Protein AF-A0A1D7Y1W4-F1 (afdb_monomer)

Structure (mmCIF, N/CA/C/O backbone):
data_AF-A0A1D7Y1W4-F1
#
_entry.id   AF-A0A1D7Y1W4-F1
#
loop_
_atom_site.group_PDB
_atom_site.id
_atom_site.type_symbol
_atom_site.label_atom_id
_atom_site.label_alt_id
_atom_site.label_comp_id
_atom_site.label_asym_id
_atom_site.label_entity_id
_atom_site.label_seq_id
_atom_site.pdbx_PDB_ins_code
_atom_site.Cartn_x
_atom_site.Cartn_y
_atom_site.Cartn_z
_atom_site.occupancy
_atom_site.B_iso_or_equiv
_atom_site.auth_seq_id
_atom_site.auth_comp_id
_atom_site.auth_asym_id
_atom_site.auth_atom_id
_atom_site.pdbx_PDB_model_num
ATOM 1 N N . MET A 1 1 ? 5.132 -5.759 -27.439 1.00 68.56 1 MET A N 1
ATOM 2 C CA . MET A 1 1 ? 5.822 -6.824 -26.688 1.00 68.56 1 MET A CA 1
ATOM 3 C C . MET A 1 1 ? 4.893 -7.200 -25.548 1.00 68.56 1 MET A C 1
ATOM 5 O O . MET A 1 1 ? 4.261 -6.292 -25.026 1.00 68.56 1 MET A O 1
ATOM 9 N N . ASP A 1 2 ? 4.715 -8.487 -25.268 1.00 84.00 2 ASP A N 1
ATOM 10 C CA . ASP A 1 2 ? 3.753 -8.981 -24.271 1.00 84.00 2 ASP A CA 1
ATOM 11 C C . ASP A 1 2 ? 4.512 -9.278 -22.970 1.00 84.00 2 ASP A C 1
ATOM 13 O O . ASP A 1 2 ? 5.046 -10.371 -22.801 1.00 84.00 2 ASP A O 1
ATOM 17 N N . PHE A 1 3 ? 4.698 -8.238 -22.160 1.00 92.06 3 PHE A N 1
ATOM 18 C CA . PHE A 1 3 ? 5.273 -8.295 -20.814 1.00 92.06 3 PHE A CA 1
ATOM 19 C C . PHE A 1 3 ? 4.149 -8.024 -19.807 1.00 92.06 3 PHE A C 1
ATOM 21 O O . PHE A 1 3 ? 3.158 -7.379 -20.172 1.00 92.06 3 PHE A O 1
ATOM 28 N N . ASP A 1 4 ? 4.280 -8.514 -18.576 1.00 93.25 4 ASP A N 1
ATOM 29 C CA . ASP A 1 4 ? 3.220 -8.383 -17.571 1.00 93.25 4 ASP A CA 1
ATOM 30 C C . ASP A 1 4 ? 3.156 -6.983 -16.939 1.00 93.25 4 ASP A C 1
ATOM 32 O O . ASP A 1 4 ? 2.129 -6.638 -16.350 1.00 93.25 4 ASP A O 1
ATOM 36 N N . LYS A 1 5 ? 4.194 -6.160 -17.160 1.00 96.12 5 LYS A N 1
ATOM 37 C CA . LYS A 1 5 ? 4.338 -4.786 -16.673 1.00 96.12 5 LYS A CA 1
ATOM 38 C C . LYS A 1 5 ? 4.488 -4.688 -15.156 1.00 96.12 5 LYS A C 1
ATOM 40 O O . LYS A 1 5 ? 4.283 -3.602 -14.607 1.00 96.12 5 LYS A O 1
ATOM 45 N N . ASN A 1 6 ? 4.879 -5.772 -14.491 1.00 96.94 6 ASN A N 1
ATOM 46 C CA . ASN A 1 6 ? 5.230 -5.780 -13.077 1.00 96.94 6 ASN A CA 1
ATOM 47 C C . ASN A 1 6 ? 6.743 -5.621 -12.949 1.00 96.94 6 ASN A C 1
ATOM 49 O O . ASN A 1 6 ? 7.522 -6.550 -13.161 1.00 96.94 6 ASN A O 1
ATOM 53 N N . LEU A 1 7 ? 7.173 -4.409 -12.616 1.00 97.69 7 LEU A N 1
ATOM 54 C CA . LEU A 1 7 ? 8.589 -4.107 -12.513 1.00 97.69 7 LEU A CA 1
ATOM 55 C C . LEU A 1 7 ? 9.165 -4.641 -11.210 1.00 97.69 7 LEU A C 1
ATOM 57 O O . LEU A 1 7 ? 8.543 -4.562 -10.155 1.00 97.69 7 LEU A O 1
ATOM 61 N N . THR A 1 8 ? 10.408 -5.095 -11.285 1.00 96.88 8 THR A N 1
ATOM 62 C CA . THR A 1 8 ? 11.238 -5.412 -10.125 1.00 96.88 8 THR A CA 1
ATOM 63 C C . THR A 1 8 ? 12.412 -4.440 -10.051 1.00 96.88 8 THR A C 1
ATOM 65 O O . THR A 1 8 ? 12.951 -4.024 -11.080 1.00 96.88 8 THR A O 1
ATOM 68 N N . LEU A 1 9 ? 12.811 -4.064 -8.834 1.00 96.75 9 LEU A N 1
ATOM 69 C CA . LEU A 1 9 ? 13.939 -3.172 -8.572 1.00 96.75 9 LEU A CA 1
ATOM 70 C C . LEU A 1 9 ? 15.166 -3.971 -8.105 1.00 96.75 9 LEU A C 1
ATOM 72 O O . LEU A 1 9 ? 15.110 -4.655 -7.087 1.00 96.75 9 LEU A O 1
ATOM 76 N N . CYS A 1 10 ? 16.298 -3.832 -8.797 1.00 95.25 10 CYS A N 1
ATOM 77 C CA . CYS A 1 10 ? 17.612 -4.137 -8.233 1.00 95.25 10 CYS A CA 1
ATOM 78 C C . CYS A 1 10 ? 18.249 -2.865 -7.662 1.00 95.25 10 CYS A C 1
ATOM 80 O O . CYS A 1 10 ? 18.180 -1.791 -8.271 1.00 95.25 10 CYS A O 1
ATOM 82 N N . GLY A 1 11 ? 18.993 -3.035 -6.574 1.00 91.19 11 GLY A N 1
ATOM 83 C CA . GLY A 1 11 ? 19.775 -1.980 -5.942 1.00 91.19 11 GLY A CA 1
ATOM 84 C C . GLY A 1 11 ? 19.173 -1.509 -4.625 1.00 91.19 11 GLY A C 1
ATOM 85 O O . GLY A 1 11 ? 17.982 -1.638 -4.368 1.00 91.19 11 GLY A O 1
ATOM 86 N N . ASP A 1 12 ? 20.033 -0.962 -3.778 1.00 89.25 12 ASP A N 1
ATOM 87 C CA . ASP A 1 12 ? 19.693 -0.404 -2.476 1.00 89.25 12 ASP A CA 1
ATOM 88 C C . ASP A 1 12 ? 20.322 0.989 -2.301 1.00 89.25 12 ASP A C 1
ATOM 90 O O . ASP A 1 12 ? 20.956 1.537 -3.211 1.00 89.25 12 ASP A O 1
ATOM 94 N N . SER A 1 13 ? 20.180 1.561 -1.105 1.00 85.50 13 SER A N 1
ATOM 95 C CA . SER A 1 13 ? 20.753 2.863 -0.744 1.00 85.50 13 SER A CA 1
ATOM 96 C C . SER A 1 13 ? 22.287 2.937 -0.835 1.00 85.50 13 SER A C 1
ATOM 98 O O . SER A 1 13 ? 22.832 4.040 -0.859 1.00 85.50 13 SER A O 1
ATOM 100 N N . ASN A 1 14 ? 22.985 1.803 -0.926 1.00 89.06 14 ASN A N 1
ATOM 101 C CA . ASN A 1 14 ? 24.441 1.704 -1.046 1.00 89.06 14 ASN A CA 1
ATOM 102 C C . ASN A 1 14 ? 24.905 1.442 -2.486 1.00 89.06 14 ASN A C 1
ATOM 104 O O . ASN A 1 14 ? 26.071 1.686 -2.813 1.00 89.06 14 ASN A O 1
ATOM 108 N N . THR A 1 15 ? 24.026 0.940 -3.353 1.00 92.12 15 THR A N 1
ATOM 109 C CA . THR A 1 15 ? 24.354 0.722 -4.764 1.00 92.12 15 THR A CA 1
ATOM 110 C C . THR A 1 15 ? 24.459 2.040 -5.539 1.00 92.12 15 THR A C 1
ATOM 112 O O . THR A 1 15 ? 23.715 2.983 -5.271 1.00 92.12 15 THR A O 1
ATOM 115 N N . PRO A 1 16 ? 25.370 2.143 -6.527 1.00 94.69 16 PRO A N 1
ATOM 116 C CA . PRO A 1 16 ? 25.551 3.374 -7.300 1.00 94.69 16 PRO A CA 1
ATOM 117 C C . PRO A 1 16 ? 24.408 3.650 -8.286 1.00 94.69 16 PRO A C 1
ATOM 119 O O . PRO A 1 16 ? 24.240 4.788 -8.721 1.00 94.69 16 PRO A O 1
ATOM 122 N N . ASN A 1 17 ? 23.654 2.621 -8.672 1.00 96.25 17 ASN A N 1
ATOM 123 C CA . ASN A 1 17 ? 22.560 2.706 -9.632 1.00 96.25 17 ASN A CA 1
ATOM 124 C C . ASN A 1 17 ? 21.437 1.767 -9.207 1.00 96.25 17 ASN A C 1
ATOM 126 O O . ASN A 1 17 ? 21.702 0.707 -8.644 1.00 96.25 17 ASN A O 1
ATOM 130 N N . TYR A 1 18 ? 20.226 2.136 -9.590 1.00 97.62 18 TYR A N 1
ATOM 131 C CA . TYR A 1 18 ? 19.055 1.283 -9.549 1.00 97.62 18 TYR A CA 1
ATOM 132 C C . TYR A 1 18 ? 18.793 0.679 -10.925 1.00 97.62 18 TYR A C 1
ATOM 134 O O . TYR A 1 18 ? 19.158 1.255 -11.959 1.00 97.62 18 TYR A O 1
ATOM 142 N N . ILE A 1 19 ? 18.147 -0.483 -10.932 1.00 97.44 19 ILE A N 1
ATOM 143 C CA . ILE A 1 19 ? 17.681 -1.146 -12.146 1.00 97.44 19 ILE A CA 1
ATOM 144 C C . ILE A 1 19 ? 16.216 -1.506 -11.952 1.00 97.44 19 ILE A C 1
ATOM 146 O O . ILE A 1 19 ? 15.912 -2.353 -11.124 1.00 97.44 19 ILE A O 1
ATOM 150 N N . LEU A 1 20 ? 15.326 -0.902 -12.733 1.00 98.12 20 LEU A N 1
ATOM 151 C CA . LEU A 1 20 ? 13.957 -1.386 -12.884 1.00 98.12 20 LEU A CA 1
ATOM 152 C C . LEU A 1 20 ? 13.888 -2.302 -14.097 1.00 98.12 20 LEU A C 1
ATOM 154 O O . LEU A 1 20 ? 14.404 -1.952 -15.161 1.00 98.12 20 LEU A O 1
ATOM 158 N N . TYR A 1 21 ? 13.269 -3.464 -13.957 1.00 97.69 21 TYR A N 1
ATOM 159 C CA . TYR A 1 21 ? 13.180 -4.414 -15.055 1.00 97.69 21 TYR A CA 1
ATOM 160 C C . TYR A 1 21 ? 11.883 -5.211 -15.051 1.00 97.69 21 TYR A C 1
ATOM 162 O O . TYR A 1 21 ? 11.244 -5.366 -14.018 1.00 97.69 21 TYR A O 1
ATOM 170 N N . ASP A 1 22 ? 11.551 -5.716 -16.232 1.00 97.38 22 ASP A N 1
ATOM 171 C CA . ASP A 1 22 ? 10.472 -6.661 -16.499 1.00 97.38 22 ASP A CA 1
ATOM 172 C C . ASP A 1 22 ? 11.061 -7.815 -17.320 1.00 97.38 22 ASP A C 1
ATOM 174 O O . ASP A 1 22 ? 11.911 -7.598 -18.199 1.00 97.38 22 ASP A O 1
ATOM 178 N N . THR A 1 23 ? 10.645 -9.038 -17.029 1.00 95.69 23 THR A N 1
ATOM 179 C CA . THR A 1 23 ? 11.132 -10.266 -17.651 1.00 95.69 23 THR A CA 1
ATOM 180 C C . THR A 1 23 ? 9.970 -11.137 -18.086 1.00 95.69 23 THR A C 1
ATOM 182 O O . THR A 1 23 ? 8.913 -11.195 -17.469 1.00 95.69 23 THR A O 1
ATOM 185 N N . LYS A 1 24 ? 10.180 -11.882 -19.167 1.00 94.25 24 LYS A N 1
ATOM 186 C CA . LYS A 1 24 ? 9.250 -12.926 -19.596 1.00 94.25 24 LYS A CA 1
ATOM 187 C C . LYS A 1 24 ? 10.021 -14.154 -20.057 1.00 94.25 24 LYS A C 1
ATOM 189 O O . LYS A 1 24 ? 11.178 -14.050 -20.464 1.00 94.25 24 LYS A O 1
ATOM 194 N N . ASN A 1 25 ? 9.348 -15.303 -20.059 1.00 92.19 25 ASN A N 1
ATOM 195 C CA . ASN A 1 25 ? 9.991 -16.603 -20.267 1.00 92.19 25 ASN A CA 1
ATOM 196 C C . ASN A 1 25 ? 9.701 -17.274 -21.617 1.00 92.19 25 ASN A C 1
ATOM 198 O O . ASN A 1 25 ? 10.417 -18.208 -21.975 1.00 92.19 25 ASN A O 1
ATOM 202 N N . ASP A 1 26 ? 8.711 -16.806 -22.383 1.00 89.44 26 ASP A N 1
ATOM 203 C CA . ASP A 1 26 ? 8.380 -17.364 -23.702 1.00 89.44 26 ASP A CA 1
ATOM 204 C C . ASP A 1 26 ? 8.055 -16.267 -24.739 1.00 89.44 26 ASP A C 1
ATOM 206 O O . ASP A 1 26 ? 6.962 -15.695 -24.729 1.00 89.44 26 ASP A O 1
ATOM 210 N N . PRO A 1 27 ? 8.996 -15.941 -25.645 1.00 92.94 27 PRO A N 1
ATOM 211 C CA . PRO A 1 27 ? 10.427 -16.260 -25.557 1.00 92.94 27 PRO A CA 1
ATOM 212 C C . PRO A 1 27 ? 11.094 -15.547 -24.367 1.00 92.94 27 PRO A C 1
ATOM 214 O O . PRO A 1 27 ? 10.577 -14.546 -23.878 1.00 92.94 27 PRO A O 1
ATOM 217 N N . SER A 1 28 ? 12.255 -16.034 -23.925 1.00 96.56 28 SER A N 1
ATOM 218 C CA . SER A 1 28 ? 13.009 -15.435 -22.818 1.00 96.56 28 SER A CA 1
ATOM 219 C C . SER A 1 28 ? 13.562 -14.050 -23.178 1.00 96.56 28 SER A C 1
ATOM 221 O O . SER A 1 28 ? 14.470 -13.929 -24.009 1.00 96.56 28 SER A O 1
ATOM 223 N N . GLU A 1 29 ? 13.022 -12.999 -22.563 1.00 96.50 29 GLU A N 1
ATOM 224 C CA . GLU A 1 29 ? 13.347 -11.598 -22.856 1.00 96.50 29 GLU A CA 1
ATOM 225 C C . GLU A 1 29 ? 13.333 -10.738 -21.586 1.00 96.50 29 GLU A C 1
ATOM 227 O O . GLU A 1 29 ? 12.684 -11.087 -20.600 1.00 96.50 29 GLU A O 1
ATOM 232 N N . SER A 1 30 ? 14.003 -9.584 -21.632 1.00 96.81 30 SER A N 1
ATOM 233 C CA . SER A 1 30 ? 13.913 -8.567 -20.584 1.00 96.81 30 SER A CA 1
ATOM 234 C C . SER A 1 30 ? 13.835 -7.149 -21.142 1.00 96.81 30 SER A C 1
ATOM 236 O O . SER A 1 30 ? 14.402 -6.837 -22.196 1.00 96.81 30 SER A O 1
ATOM 238 N N . LEU A 1 31 ? 13.176 -6.279 -20.384 1.00 96.94 31 LEU A N 1
ATOM 239 C CA . LEU A 1 31 ? 13.237 -4.827 -20.496 1.00 96.94 31 LEU A CA 1
ATOM 240 C C . LEU A 1 31 ? 13.928 -4.303 -19.242 1.00 96.94 31 LEU A C 1
ATOM 242 O O . LEU A 1 31 ? 13.590 -4.705 -18.136 1.00 96.94 31 LEU A O 1
ATOM 246 N N . THR A 1 32 ? 14.922 -3.436 -19.391 1.00 97.50 32 THR A N 1
ATOM 247 C CA . THR A 1 32 ? 15.761 -3.005 -18.269 1.00 97.50 32 THR A CA 1
ATOM 248 C C . THR A 1 32 ? 16.039 -1.512 -18.360 1.00 97.50 32 THR A C 1
ATOM 250 O O . THR A 1 32 ? 16.621 -1.044 -19.338 1.00 97.50 32 THR A O 1
ATOM 253 N N . LEU A 1 33 ? 15.659 -0.769 -17.324 1.00 98.25 33 LEU A N 1
ATOM 254 C CA . LEU A 1 33 ? 15.938 0.648 -17.139 1.00 98.25 33 LEU A CA 1
ATOM 255 C C . LEU A 1 33 ? 16.916 0.830 -15.975 1.00 98.25 33 LEU A C 1
ATOM 257 O O . LEU A 1 33 ? 16.562 0.659 -14.813 1.00 98.25 33 LEU A O 1
ATOM 261 N N . LEU A 1 34 ? 18.149 1.210 -16.296 1.00 98.12 34 LEU A N 1
ATOM 262 C CA . LEU A 1 34 ? 19.165 1.597 -15.323 1.00 98.12 34 LEU A CA 1
ATOM 263 C C . LEU A 1 34 ? 19.149 3.114 -15.141 1.00 98.12 34 LEU A C 1
ATOM 265 O O . LEU A 1 34 ? 19.139 3.848 -16.132 1.00 98.12 34 LEU A O 1
ATOM 269 N N . PHE A 1 35 ? 19.211 3.578 -13.895 1.00 98.19 35 PHE A N 1
ATOM 270 C CA . PHE A 1 35 ? 19.304 4.997 -13.546 1.00 98.19 35 PHE A CA 1
ATOM 271 C C . PHE A 1 35 ? 20.146 5.204 -12.273 1.00 98.19 35 PHE A C 1
ATOM 273 O O . PHE A 1 35 ? 20.279 4.285 -11.463 1.00 98.19 35 PHE A O 1
ATOM 280 N N . PRO A 1 36 ? 20.774 6.379 -12.086 1.00 97.62 36 PRO A N 1
ATOM 281 C CA . PRO A 1 36 ? 21.720 6.586 -10.993 1.00 97.62 36 PRO A CA 1
ATOM 282 C C . PRO A 1 36 ? 21.016 6.681 -9.639 1.00 97.62 36 PRO A C 1
ATOM 284 O O . PRO A 1 36 ? 19.966 7.310 -9.529 1.00 97.62 36 PRO A O 1
ATOM 287 N N . ASN A 1 37 ? 21.643 6.154 -8.586 1.00 96.81 37 ASN A N 1
ATOM 288 C CA . ASN A 1 37 ? 21.209 6.402 -7.214 1.00 96.81 37 ASN A CA 1
ATOM 289 C C . ASN A 1 37 ? 21.659 7.811 -6.791 1.00 96.81 37 ASN A C 1
ATOM 291 O O . ASN A 1 37 ? 22.800 8.041 -6.387 1.00 96.81 37 ASN A O 1
ATOM 295 N N . ASN A 1 38 ? 20.772 8.785 -6.972 1.00 95.62 38 ASN A N 1
ATOM 296 C CA . ASN A 1 38 ? 20.989 10.188 -6.641 1.00 95.62 38 ASN A CA 1
ATOM 297 C C . ASN A 1 38 ? 19.727 10.787 -5.996 1.00 95.62 38 ASN A C 1
ATOM 299 O O . ASN A 1 38 ? 18.725 10.103 -5.818 1.00 95.62 38 ASN A O 1
ATOM 303 N N . THR A 1 39 ? 19.748 12.082 -5.675 1.00 95.19 39 THR A N 1
ATOM 304 C CA . THR A 1 39 ? 18.600 12.770 -5.059 1.00 95.19 39 THR A CA 1
ATOM 305 C C . THR A 1 39 ? 17.306 12.641 -5.868 1.00 95.19 39 THR A C 1
ATOM 307 O O . THR A 1 39 ? 16.255 12.485 -5.266 1.00 95.19 39 THR A O 1
ATOM 310 N N . GLN A 1 40 ? 17.370 12.651 -7.203 1.00 96.06 40 GLN A N 1
ATOM 311 C CA . GLN A 1 40 ? 16.180 12.490 -8.045 1.00 96.06 40 GLN A CA 1
ATOM 312 C C . GLN A 1 40 ? 15.628 11.056 -7.985 1.00 96.06 40 GLN A C 1
ATOM 314 O O . GLN A 1 40 ? 14.424 10.854 -7.935 1.00 96.06 40 GLN A O 1
ATOM 319 N N . ALA A 1 41 ? 16.492 10.038 -7.929 1.00 96.06 41 ALA A N 1
ATOM 320 C CA . ALA A 1 41 ? 16.039 8.669 -7.683 1.00 96.06 41 ALA A CA 1
ATOM 321 C C . ALA A 1 41 ? 15.376 8.530 -6.305 1.00 96.06 41 ALA A C 1
ATOM 323 O O . ALA A 1 41 ? 14.391 7.815 -6.174 1.00 96.06 41 ALA A O 1
ATOM 324 N N . GLN A 1 42 ? 15.868 9.249 -5.291 1.00 93.69 42 GLN A N 1
ATOM 325 C CA . GLN A 1 42 ? 15.239 9.258 -3.970 1.00 93.69 42 GLN A CA 1
ATOM 326 C C . GLN A 1 42 ? 13.854 9.920 -3.986 1.00 93.69 42 GLN A C 1
ATOM 328 O O . GLN A 1 42 ? 12.968 9.411 -3.313 1.00 93.69 42 GLN A O 1
ATOM 333 N N . THR A 1 43 ? 13.629 10.984 -4.770 1.00 94.88 43 THR A N 1
ATOM 334 C CA . THR A 1 43 ? 12.287 11.589 -4.910 1.00 94.88 43 THR A CA 1
ATOM 335 C C . THR A 1 43 ? 11.327 10.717 -5.716 1.00 94.88 43 THR A C 1
ATOM 337 O O . THR A 1 43 ? 10.129 10.736 -5.451 1.00 94.88 43 THR A O 1
ATOM 340 N N . ILE A 1 44 ? 11.842 9.927 -6.665 1.00 96.44 44 ILE A N 1
ATOM 341 C CA . ILE A 1 44 ? 11.063 8.925 -7.405 1.00 96.44 44 ILE A CA 1
ATOM 342 C C . ILE A 1 44 ? 10.648 7.776 -6.490 1.00 96.44 44 ILE A C 1
ATOM 344 O O . ILE A 1 44 ? 9.482 7.396 -6.482 1.00 96.44 44 ILE A O 1
ATOM 348 N N . LEU A 1 45 ? 11.597 7.201 -5.750 1.00 95.31 45 LEU A N 1
ATOM 349 C CA . LEU A 1 45 ? 11.321 6.050 -4.899 1.00 95.31 45 LEU A CA 1
ATOM 350 C C . LEU A 1 45 ? 10.479 6.484 -3.691 1.00 95.31 45 LEU A C 1
ATOM 352 O O . LEU A 1 45 ? 9.421 5.911 -3.462 1.00 95.31 45 LEU A O 1
ATOM 356 N N . ASN A 1 46 ? 10.873 7.551 -2.995 1.00 94.19 46 ASN A N 1
ATOM 357 C CA . ASN A 1 46 ? 10.229 8.045 -1.777 1.00 94.19 46 ASN A CA 1
ATOM 358 C C . ASN A 1 46 ? 9.681 9.474 -1.975 1.00 94.19 46 ASN A C 1
ATOM 360 O O . ASN A 1 46 ? 10.270 10.438 -1.472 1.00 94.19 46 ASN A O 1
ATOM 364 N N . PRO A 1 47 ? 8.582 9.653 -2.728 1.00 94.94 47 PRO A N 1
ATOM 365 C CA . PRO A 1 47 ? 8.009 10.972 -2.978 1.00 94.94 47 PRO A CA 1
ATOM 366 C C . PRO A 1 47 ? 7.399 11.588 -1.709 1.00 94.94 47 PRO A C 1
ATOM 368 O O . PRO A 1 47 ? 6.703 10.922 -0.949 1.00 94.94 47 PRO A O 1
ATOM 371 N N . GLU A 1 48 ? 7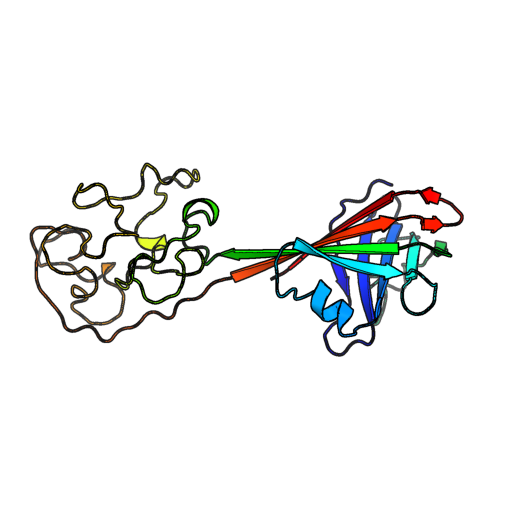.589 12.898 -1.519 1.00 92.25 48 GLU A N 1
ATOM 372 C CA . GLU A 1 48 ? 6.916 13.652 -0.445 1.00 92.25 48 GLU A CA 1
ATOM 373 C C . GLU A 1 48 ? 5.425 13.887 -0.738 1.00 92.25 48 GLU A C 1
ATOM 375 O O . GLU A 1 48 ? 4.611 13.899 0.179 1.00 92.25 48 GLU A O 1
ATOM 380 N N . ASN A 1 49 ? 5.063 14.070 -2.015 1.00 92.88 49 ASN A N 1
ATOM 381 C CA . ASN A 1 49 ? 3.681 14.261 -2.458 1.00 92.88 49 ASN A CA 1
ATOM 382 C C . ASN A 1 49 ? 3.296 13.150 -3.440 1.00 92.88 49 ASN A C 1
ATOM 384 O O . ASN A 1 49 ? 4.030 12.882 -4.396 1.00 92.88 49 ASN A O 1
ATOM 388 N N . SER A 1 50 ? 2.142 12.523 -3.214 1.00 94.12 50 SER A N 1
ATOM 389 C CA . SER A 1 50 ? 1.620 11.469 -4.086 1.00 94.12 50 SER A CA 1
ATOM 390 C C . SER A 1 50 ? 1.225 12.047 -5.453 1.00 94.12 50 SER A C 1
ATOM 392 O O . SER A 1 50 ? 0.613 13.113 -5.534 1.00 94.12 50 SER A O 1
ATOM 394 N N . GLY A 1 51 ? 1.597 11.364 -6.538 1.00 94.94 51 GLY A N 1
ATOM 395 C CA . GLY A 1 51 ? 1.306 11.767 -7.919 1.00 94.94 51 GLY A CA 1
ATOM 396 C C . GLY A 1 51 ? 2.366 12.663 -8.567 1.00 94.94 51 GLY A C 1
ATOM 397 O O . GLY A 1 51 ? 2.146 13.166 -9.671 1.00 94.94 51 GLY A O 1
ATOM 398 N N . ASN A 1 52 ? 3.515 12.867 -7.916 1.00 92.19 52 ASN A N 1
ATOM 399 C CA . ASN A 1 52 ? 4.620 13.628 -8.491 1.00 92.19 52 ASN A CA 1
ATOM 400 C C . ASN A 1 52 ? 5.189 12.941 -9.738 1.00 92.19 52 ASN A C 1
ATOM 402 O O . ASN A 1 52 ? 5.385 11.724 -9.764 1.00 92.19 52 ASN A O 1
ATOM 406 N N . MET A 1 53 ? 5.499 13.754 -10.750 1.00 95.88 53 MET A N 1
ATOM 407 C CA . MET A 1 53 ? 6.178 13.309 -11.960 1.00 95.88 53 MET A CA 1
ATOM 408 C C . MET A 1 53 ? 7.636 13.757 -11.956 1.00 95.88 53 MET A C 1
ATOM 410 O O . MET A 1 53 ? 7.932 14.941 -11.795 1.00 95.88 53 MET A O 1
ATOM 414 N N . GLU A 1 54 ? 8.526 12.810 -12.221 1.00 97.69 54 GLU A N 1
ATOM 415 C CA . GLU A 1 54 ? 9.955 13.029 -12.417 1.00 97.69 54 GLU A CA 1
ATOM 416 C C . GLU A 1 54 ? 10.371 12.497 -13.789 1.00 97.69 54 GLU A C 1
ATOM 418 O O . GLU A 1 54 ? 9.859 11.481 -14.261 1.00 97.69 54 GLU A O 1
ATOM 423 N N . THR A 1 55 ? 11.323 13.166 -14.436 1.00 98.00 55 THR A N 1
ATOM 424 C CA . THR A 1 55 ? 11.794 12.777 -15.771 1.00 98.00 55 THR A CA 1
ATOM 425 C C . THR A 1 55 ? 13.309 12.656 -15.796 1.00 98.00 55 THR A C 1
ATOM 427 O O . THR A 1 55 ? 14.032 13.546 -15.340 1.00 98.00 55 THR A O 1
ATOM 430 N N . MET A 1 56 ? 13.797 11.577 -16.406 1.00 98.00 56 MET A N 1
ATOM 431 C CA . MET A 1 56 ? 15.213 11.350 -16.673 1.00 98.00 56 MET A CA 1
ATOM 432 C C . MET A 1 56 ? 15.466 11.161 -18.169 1.00 98.00 56 MET A C 1
ATOM 434 O O . MET A 1 56 ? 14.757 10.428 -18.853 1.00 98.00 56 MET A O 1
ATOM 438 N N . THR A 1 57 ? 16.510 11.803 -18.693 1.00 97.88 57 THR A N 1
ATOM 439 C CA . THR A 1 57 ? 16.913 11.652 -20.099 1.00 97.88 57 THR A CA 1
ATOM 440 C C . THR A 1 57 ? 17.787 10.415 -20.283 1.00 97.88 57 THR A C 1
ATOM 442 O O . THR A 1 57 ? 18.850 10.312 -19.666 1.00 97.88 57 THR A O 1
ATOM 445 N N . ILE A 1 58 ? 17.385 9.518 -21.182 1.00 97.38 58 ILE A N 1
ATOM 446 C CA . ILE A 1 58 ? 18.163 8.344 -21.586 1.00 97.38 58 ILE A CA 1
ATOM 447 C C . ILE A 1 58 ? 19.332 8.805 -22.456 1.00 97.38 58 ILE A C 1
ATOM 449 O O . ILE A 1 58 ? 19.156 9.549 -23.421 1.00 97.38 58 ILE A O 1
ATOM 453 N N . ASN A 1 59 ? 20.544 8.397 -22.077 1.00 94.50 59 ASN A N 1
ATOM 454 C CA . ASN A 1 59 ? 21.782 8.950 -22.634 1.00 94.50 59 ASN A CA 1
ATOM 455 C C . ASN A 1 59 ? 22.914 7.921 -22.807 1.00 94.50 59 ASN A C 1
ATOM 457 O O . ASN A 1 59 ? 24.070 8.312 -22.985 1.00 94.50 59 ASN A O 1
ATOM 461 N N . LYS A 1 60 ? 22.605 6.619 -22.699 1.00 91.81 60 LYS A N 1
ATOM 462 C CA . LYS A 1 60 ? 23.559 5.490 -22.784 1.00 91.81 60 LYS A CA 1
ATOM 463 C C . LYS A 1 60 ? 24.711 5.497 -21.775 1.00 91.81 60 LYS A C 1
ATOM 465 O O . LYS A 1 60 ? 25.631 4.687 -21.874 1.00 91.81 60 LYS A O 1
ATOM 470 N N . SER A 1 61 ? 24.682 6.399 -20.803 1.00 93.69 61 SER A N 1
ATOM 471 C CA . SER A 1 61 ? 25.723 6.546 -19.793 1.00 93.69 61 SER A CA 1
ATOM 472 C C . SER A 1 61 ? 25.132 6.333 -18.406 1.00 93.69 61 SER A C 1
ATOM 474 O O . SER A 1 61 ? 25.210 5.230 -17.871 1.00 93.69 61 SER A O 1
ATOM 476 N N . SER A 1 62 ? 24.492 7.358 -17.843 1.00 94.94 62 SER A N 1
ATOM 477 C CA . SER A 1 62 ? 23.924 7.310 -16.495 1.00 94.94 62 SER A CA 1
ATOM 478 C C . SER A 1 62 ? 22.518 6.725 -16.474 1.00 94.94 62 SER A C 1
ATOM 480 O O . SER A 1 62 ? 22.149 6.081 -15.503 1.00 94.94 62 SER A O 1
ATOM 482 N N . VAL A 1 63 ? 21.739 6.964 -17.531 1.00 98.06 63 VAL A N 1
ATOM 483 C CA . VAL A 1 63 ? 20.374 6.452 -17.675 1.00 98.06 63 VAL A CA 1
ATOM 484 C C . VAL A 1 63 ? 20.309 5.674 -18.976 1.00 98.06 63 VAL A C 1
ATOM 486 O O . VAL A 1 63 ? 20.644 6.204 -20.044 1.00 98.06 63 VAL A O 1
ATOM 489 N N . ARG A 1 64 ? 19.949 4.396 -18.878 1.00 97.69 64 ARG A N 1
ATOM 490 C CA . ARG A 1 64 ? 20.081 3.428 -19.971 1.00 97.69 64 ARG A CA 1
ATOM 491 C C . ARG A 1 64 ? 18.843 2.556 -20.026 1.00 97.69 64 ARG A C 1
ATOM 493 O O . ARG A 1 64 ? 18.475 1.966 -19.017 1.00 97.69 64 ARG A O 1
ATOM 500 N N . PHE A 1 65 ? 18.251 2.439 -21.207 1.00 97.31 65 PHE A N 1
ATOM 501 C CA . PHE A 1 65 ? 17.170 1.499 -21.465 1.00 97.31 65 PHE A CA 1
ATOM 502 C C . PHE A 1 65 ? 17.651 0.414 -22.426 1.00 97.31 65 PHE A C 1
ATOM 504 O O . PHE A 1 65 ? 18.206 0.717 -23.487 1.00 97.31 65 PHE A O 1
ATOM 511 N N . ILE A 1 66 ? 17.486 -0.844 -22.027 1.00 96.38 66 ILE A N 1
ATOM 512 C CA . ILE A 1 66 ? 18.036 -2.008 -22.715 1.00 96.38 66 ILE A CA 1
ATOM 513 C C . ILE A 1 66 ? 16.944 -3.069 -22.846 1.00 96.38 66 ILE A C 1
ATOM 515 O O . ILE A 1 66 ? 16.307 -3.434 -21.863 1.00 96.38 66 ILE A O 1
ATOM 519 N N . TYR A 1 67 ? 16.776 -3.592 -24.055 1.00 96.00 67 TYR A N 1
ATOM 520 C CA . TYR A 1 67 ? 15.990 -4.785 -24.343 1.00 96.00 67 TYR A CA 1
ATOM 521 C C . TYR A 1 67 ? 16.930 -5.940 -24.699 1.00 96.00 67 TYR A C 1
ATOM 523 O O . TYR A 1 67 ? 17.847 -5.778 -25.516 1.00 96.00 67 TYR A O 1
ATOM 531 N N . ARG A 1 68 ? 16.725 -7.106 -24.083 1.00 96.00 68 ARG A N 1
ATOM 532 C CA . ARG A 1 68 ? 17.561 -8.296 -24.294 1.00 96.00 68 ARG A CA 1
ATOM 533 C C . ARG A 1 68 ? 16.726 -9.531 -24.571 1.00 96.00 68 ARG A C 1
ATOM 535 O O . ARG A 1 68 ? 15.629 -9.678 -24.044 1.00 96.00 68 ARG A O 1
ATOM 542 N N . THR A 1 69 ? 17.300 -10.440 -25.350 1.00 96.56 69 THR A N 1
ATOM 543 C CA . THR A 1 69 ? 16.796 -11.804 -25.537 1.00 96.56 69 THR A CA 1
ATOM 544 C C . THR A 1 69 ? 17.802 -12.799 -24.962 1.00 96.56 69 THR A C 1
ATOM 546 O O . THR A 1 69 ? 19.010 -12.541 -24.966 1.00 96.56 69 THR A O 1
ATOM 549 N N . TYR A 1 70 ? 17.323 -13.939 -24.469 1.00 97.06 70 TYR A N 1
ATOM 550 C CA . TYR A 1 70 ? 18.129 -14.907 -23.722 1.00 97.06 70 TYR A CA 1
ATOM 551 C C . TYR A 1 70 ? 17.937 -16.330 -24.245 1.00 97.06 70 TYR A C 1
ATOM 553 O O . TYR A 1 70 ? 16.942 -16.647 -24.898 1.00 97.06 70 TYR A O 1
ATOM 561 N N . ASN A 1 71 ? 18.912 -17.202 -23.983 1.00 95.88 71 ASN A N 1
ATOM 562 C CA . ASN A 1 71 ? 18.811 -18.640 -24.269 1.00 95.88 71 ASN A CA 1
ATOM 563 C C . ASN A 1 71 ? 18.074 -19.436 -23.167 1.00 95.88 71 ASN A C 1
ATOM 565 O O . ASN A 1 71 ? 17.893 -20.643 -23.329 1.00 95.88 71 ASN A O 1
ATOM 569 N N . GLY A 1 72 ? 17.694 -18.784 -22.066 1.00 94.38 72 GLY A N 1
ATOM 570 C CA . GLY A 1 72 ? 17.021 -19.357 -20.902 1.00 94.38 72 GLY A CA 1
ATOM 571 C C . GLY A 1 72 ? 16.385 -18.265 -20.035 1.00 94.38 72 GLY A C 1
ATOM 572 O O . GLY A 1 72 ? 16.435 -17.094 -20.403 1.00 94.38 72 GLY A O 1
ATOM 573 N N . ASP A 1 73 ? 15.792 -18.658 -18.907 1.00 93.25 73 ASP A N 1
ATOM 574 C CA . ASP A 1 73 ? 15.050 -17.771 -17.996 1.00 93.25 73 ASP A CA 1
ATOM 575 C C . ASP A 1 73 ? 15.935 -16.617 -17.459 1.00 93.25 73 ASP A C 1
ATOM 577 O O . ASP A 1 73 ? 16.968 -16.888 -16.841 1.00 93.25 73 ASP A O 1
ATOM 581 N N . PRO A 1 74 ? 15.574 -15.340 -17.701 1.00 93.12 74 PRO A N 1
ATOM 582 C CA . PRO A 1 74 ? 16.354 -14.189 -17.265 1.00 93.12 74 PRO A CA 1
ATOM 583 C C . PRO A 1 74 ? 15.997 -13.655 -15.868 1.00 93.12 74 PRO A C 1
ATOM 585 O O . PRO A 1 74 ? 16.662 -12.712 -15.437 1.00 93.12 74 PRO A O 1
ATOM 588 N N . ASN A 1 75 ? 14.990 -14.202 -15.172 1.00 87.31 75 ASN A N 1
ATOM 589 C CA . ASN A 1 75 ? 14.501 -13.680 -13.885 1.00 87.31 75 ASN A CA 1
ATOM 590 C C . ASN A 1 75 ? 15.638 -13.535 -12.860 1.00 87.31 75 ASN A C 1
ATOM 592 O O . ASN A 1 75 ? 15.886 -12.444 -12.356 1.00 87.31 75 ASN A O 1
ATOM 596 N N . ASP A 1 76 ? 16.420 -14.599 -12.669 1.00 85.88 76 ASP A N 1
ATOM 597 C CA . ASP A 1 76 ? 17.552 -14.622 -11.731 1.00 85.88 76 ASP A CA 1
ATOM 598 C C . ASP A 1 76 ? 18.874 -14.163 -12.383 1.00 85.88 76 ASP A C 1
ATOM 600 O O . ASP A 1 76 ? 19.965 -14.389 -11.865 1.00 85.88 76 ASP A O 1
ATOM 604 N N . TYR A 1 77 ? 18.826 -13.554 -13.572 1.00 90.38 77 TYR A N 1
ATOM 605 C CA . TYR A 1 77 ? 20.033 -13.135 -14.292 1.00 90.38 77 TYR A CA 1
ATOM 606 C C . TYR A 1 77 ? 20.388 -11.661 -14.059 1.00 90.38 77 TYR A C 1
ATOM 608 O O . TYR A 1 77 ? 21.553 -11.281 -14.171 1.00 90.38 77 TYR A O 1
ATOM 616 N N . ILE A 1 78 ? 19.394 -10.804 -13.801 1.00 91.75 78 ILE A N 1
ATOM 617 C CA . ILE A 1 78 ? 19.559 -9.343 -13.882 1.00 91.75 78 ILE A CA 1
ATOM 618 C C . ILE A 1 78 ? 20.171 -8.747 -12.608 1.00 91.75 78 ILE A C 1
ATOM 620 O O . ILE A 1 78 ? 21.064 -7.905 -12.722 1.00 91.75 78 ILE A O 1
ATOM 624 N N . CYS A 1 79 ? 19.713 -9.165 -11.423 1.00 90.06 79 CYS A N 1
ATOM 625 C CA . CYS A 1 79 ? 20.173 -8.606 -10.145 1.00 90.06 79 CYS A CA 1
ATOM 626 C C . CYS A 1 79 ? 21.294 -9.409 -9.463 1.00 90.06 79 CYS A C 1
ATOM 628 O O . CYS A 1 79 ? 21.859 -8.925 -8.485 1.00 90.06 79 CYS A O 1
ATOM 630 N N . GLU A 1 80 ? 21.595 -10.624 -9.924 1.00 87.94 80 GLU A N 1
ATOM 631 C CA . GLU A 1 80 ? 22.474 -11.546 -9.199 1.00 87.94 80 GLU A CA 1
ATOM 632 C C . GLU A 1 80 ? 23.964 -11.211 -9.348 1.00 87.94 80 GLU A C 1
ATOM 634 O O . GLU A 1 80 ? 24.470 -10.969 -10.448 1.00 87.94 80 GLU A O 1
ATOM 639 N N . ASP A 1 81 ? 24.702 -11.307 -8.236 1.00 85.88 81 ASP A N 1
ATOM 640 C CA . ASP A 1 81 ? 26.168 -11.189 -8.223 1.00 85.88 81 ASP A CA 1
ATOM 641 C C . ASP A 1 81 ? 26.836 -12.315 -9.034 1.00 85.88 81 ASP A C 1
ATOM 643 O O . ASP A 1 81 ? 27.913 -12.134 -9.616 1.00 85.88 81 ASP A O 1
ATOM 647 N N . ILE A 1 82 ? 26.207 -13.497 -9.059 1.00 88.50 82 ILE A N 1
ATOM 648 C CA . ILE A 1 82 ? 26.655 -14.679 -9.803 1.00 88.50 82 ILE A CA 1
ATOM 649 C C . ILE A 1 82 ? 25.478 -15.218 -10.632 1.00 88.50 82 ILE A C 1
ATOM 651 O O . ILE A 1 82 ? 24.731 -16.064 -10.144 1.00 88.50 82 ILE A O 1
ATOM 655 N N . PRO A 1 83 ? 25.326 -14.773 -11.892 1.00 88.00 83 PRO A N 1
ATOM 656 C CA . PRO A 1 83 ? 24.253 -15.242 -12.768 1.00 88.00 83 PRO A CA 1
ATOM 657 C C . PRO A 1 83 ? 24.344 -16.746 -13.080 1.00 88.00 83 PRO A C 1
ATOM 659 O O . PRO A 1 83 ? 25.444 -17.316 -13.101 1.00 88.00 83 PRO A O 1
ATOM 662 N N . ASP A 1 84 ? 23.209 -17.387 -13.394 1.00 89.88 84 ASP A N 1
ATOM 663 C CA . ASP A 1 84 ? 23.178 -18.791 -13.837 1.00 89.88 84 ASP A CA 1
ATOM 664 C C . ASP A 1 84 ? 24.080 -18.989 -15.068 1.00 89.88 84 ASP A C 1
ATOM 666 O O . ASP A 1 84 ? 23.904 -18.365 -16.116 1.00 89.88 84 ASP A O 1
ATOM 670 N N . ALA A 1 85 ? 25.041 -19.908 -14.954 1.00 91.38 85 ALA A N 1
ATOM 671 C CA . ALA A 1 85 ? 26.011 -20.218 -15.999 1.00 91.38 85 ALA A CA 1
ATOM 672 C C . ALA A 1 85 ? 25.387 -20.776 -17.295 1.00 91.38 85 ALA A C 1
ATOM 674 O O . ALA A 1 85 ? 26.062 -20.814 -18.328 1.00 91.38 85 ALA A O 1
ATOM 675 N N . ASN A 1 86 ? 24.137 -21.241 -17.252 1.00 91.81 86 ASN A N 1
ATOM 676 C CA . ASN A 1 86 ? 23.412 -21.757 -18.412 1.00 91.81 86 ASN A CA 1
ATOM 677 C C . ASN A 1 86 ? 22.630 -20.667 -19.158 1.00 91.81 86 ASN A C 1
ATOM 679 O O . ASN A 1 86 ? 22.226 -20.898 -20.302 1.00 91.81 86 ASN A O 1
ATOM 683 N N . VAL A 1 87 ? 22.445 -19.496 -18.544 1.00 94.25 87 VAL A N 1
ATOM 684 C CA . VAL A 1 87 ? 21.730 -18.361 -19.126 1.00 94.25 87 VAL A CA 1
ATOM 685 C C . VAL A 1 87 ? 22.738 -17.374 -19.721 1.00 94.25 87 VAL A C 1
ATOM 687 O O . VAL A 1 87 ? 23.760 -17.029 -19.134 1.00 94.25 87 VAL A O 1
ATOM 690 N N . SER A 1 88 ? 22.479 -16.935 -20.945 1.00 93.81 88 SER A N 1
ATOM 691 C CA . SER A 1 88 ? 23.314 -16.009 -21.699 1.00 93.81 88 SER A CA 1
ATOM 692 C C . SER A 1 88 ? 22.460 -15.151 -22.623 1.00 93.81 88 SER A C 1
ATOM 694 O O . SER A 1 88 ? 21.397 -15.563 -23.092 1.00 93.81 88 SER A O 1
ATOM 696 N N . VAL A 1 89 ? 22.944 -13.938 -22.876 1.00 96.75 89 VAL A N 1
ATOM 697 C CA . VAL A 1 89 ? 22.290 -12.971 -23.758 1.00 96.75 89 VAL A CA 1
ATOM 698 C C . VAL A 1 89 ? 22.510 -13.382 -25.215 1.00 96.75 89 VAL A C 1
ATOM 700 O O . VAL A 1 89 ? 23.653 -13.503 -25.659 1.00 96.75 89 VAL A O 1
ATOM 703 N N . ASN A 1 90 ? 21.420 -13.559 -25.962 1.00 96.12 90 ASN A N 1
ATOM 704 C CA . ASN A 1 90 ? 21.438 -13.807 -27.404 1.00 96.12 90 ASN A CA 1
ATOM 705 C C . ASN A 1 90 ? 21.577 -12.492 -28.179 1.00 96.12 90 ASN A C 1
ATOM 707 O O . ASN A 1 90 ? 22.451 -12.360 -29.035 1.00 96.12 90 ASN A O 1
ATOM 711 N N . GLU A 1 91 ? 20.732 -11.511 -27.859 1.00 96.19 91 GLU A N 1
ATOM 712 C CA . GLU A 1 91 ? 20.749 -10.182 -28.466 1.00 96.19 91 GLU A CA 1
ATOM 713 C C . GLU A 1 91 ? 20.609 -9.093 -27.400 1.00 96.19 91 GLU A C 1
ATOM 715 O O . GLU A 1 91 ? 19.937 -9.270 -26.384 1.00 96.19 91 GLU A O 1
ATOM 720 N N . ASN A 1 92 ? 21.255 -7.952 -27.639 1.00 95.44 92 ASN A N 1
ATOM 721 C CA . ASN A 1 92 ? 21.237 -6.791 -26.756 1.00 95.44 92 ASN A CA 1
ATOM 722 C C . ASN A 1 92 ? 20.988 -5.533 -27.584 1.00 95.44 92 ASN A C 1
ATOM 724 O O . ASN A 1 92 ? 21.845 -5.129 -28.374 1.00 95.44 92 ASN A O 1
ATOM 728 N N . PHE A 1 93 ? 19.863 -4.880 -27.328 1.00 95.12 93 PHE A N 1
ATOM 729 C CA . PHE A 1 93 ? 19.469 -3.640 -27.975 1.00 95.12 93 PHE A CA 1
ATOM 730 C C . PHE A 1 93 ? 19.381 -2.536 -26.925 1.00 95.12 93 PHE A C 1
ATOM 732 O O . PHE A 1 93 ? 18.677 -2.676 -25.932 1.00 95.12 93 PHE A O 1
ATOM 739 N N . GLU A 1 94 ? 20.108 -1.443 -27.125 1.00 95.62 94 GLU A N 1
ATOM 740 C CA . GLU A 1 94 ? 20.164 -0.325 -26.182 1.00 95.62 94 GLU A CA 1
ATOM 741 C C . GLU A 1 94 ? 19.676 0.948 -26.869 1.00 95.62 94 GLU A C 1
ATOM 743 O O . GLU A 1 94 ? 20.138 1.263 -27.968 1.00 95.62 94 GLU A O 1
ATOM 748 N N . ALA A 1 95 ? 18.761 1.668 -26.217 1.00 94.88 95 ALA A N 1
ATOM 749 C CA . ALA A 1 95 ? 18.224 2.923 -26.726 1.00 94.88 95 ALA A CA 1
ATOM 750 C C . ALA A 1 95 ? 19.325 3.983 -26.870 1.00 94.88 95 ALA A C 1
ATOM 752 O O . ALA A 1 95 ? 20.126 4.176 -25.954 1.00 94.88 95 ALA A O 1
ATOM 753 N N . GLU A 1 96 ? 19.363 4.687 -28.002 1.00 92.50 96 GLU A N 1
ATOM 754 C CA . GLU A 1 96 ? 20.293 5.805 -28.225 1.00 92.50 96 GLU A CA 1
ATOM 755 C C . GLU A 1 96 ? 19.854 7.062 -27.467 1.00 92.50 96 GLU A C 1
ATOM 757 O O . GLU A 1 96 ? 20.680 7.755 -26.869 1.00 92.50 96 GLU A O 1
ATOM 762 N N . ILE A 1 97 ? 18.549 7.338 -27.500 1.00 93.44 97 ILE A N 1
ATOM 763 C CA . ILE A 1 97 ? 17.899 8.505 -26.904 1.00 93.44 97 ILE A CA 1
ATOM 764 C C . ILE A 1 97 ? 16.518 8.134 -26.355 1.00 93.44 97 ILE A C 1
ATOM 766 O O . ILE A 1 97 ? 15.995 7.051 -26.626 1.00 93.44 97 ILE A O 1
ATOM 770 N N . GLY A 1 98 ? 15.946 9.070 -25.603 1.00 95.19 98 GLY A N 1
ATOM 771 C CA . GLY A 1 98 ? 14.567 9.064 -25.133 1.00 95.19 98 GLY A CA 1
ATOM 772 C C . GLY A 1 98 ? 14.462 9.653 -23.733 1.00 95.19 98 GLY A C 1
ATOM 773 O O . GLY A 1 98 ? 15.444 10.151 -23.164 1.00 95.19 98 GLY A O 1
ATOM 774 N N . THR A 1 99 ? 13.276 9.577 -23.156 1.00 97.12 99 THR A N 1
ATOM 775 C CA . THR A 1 99 ? 13.001 10.005 -21.783 1.00 97.12 99 THR A CA 1
ATOM 776 C C . THR A 1 99 ? 12.307 8.892 -21.016 1.00 97.12 99 THR A C 1
ATOM 778 O O . THR A 1 99 ? 11.514 8.139 -21.571 1.00 97.12 99 THR A O 1
ATOM 781 N N . ALA A 1 100 ? 12.630 8.774 -19.732 1.00 98.06 100 ALA A N 1
ATOM 782 C CA . ALA A 1 100 ? 11.904 7.955 -18.776 1.00 98.06 100 ALA A CA 1
ATOM 783 C C . ALA A 1 100 ? 11.141 8.888 -17.835 1.00 98.06 100 ALA A C 1
ATOM 785 O O . ALA A 1 100 ? 11.754 9.690 -17.127 1.00 98.06 100 ALA A O 1
ATOM 786 N N . ASN A 1 101 ? 9.818 8.796 -17.865 1.00 98.19 101 ASN A N 1
ATOM 787 C CA . ASN A 1 101 ? 8.902 9.502 -16.985 1.00 98.19 101 ASN A CA 1
ATOM 788 C C . ASN A 1 101 ? 8.461 8.549 -15.875 1.00 98.19 101 ASN A C 1
ATOM 790 O O . ASN A 1 101 ? 7.981 7.450 -16.155 1.00 98.19 101 ASN A O 1
ATOM 794 N N . PHE A 1 102 ? 8.608 8.992 -14.635 1.00 98.44 102 PHE A N 1
ATOM 795 C CA . PHE A 1 102 ? 8.217 8.282 -13.428 1.00 98.44 102 PHE A CA 1
ATOM 796 C C . PHE A 1 102 ? 7.060 9.043 -12.798 1.00 98.44 102 PHE A C 1
ATOM 798 O O . PHE A 1 102 ? 7.198 10.232 -12.515 1.00 98.44 102 PHE A O 1
ATOM 805 N N . ILE A 1 103 ? 5.928 8.378 -12.599 1.00 98.19 103 ILE A N 1
ATOM 806 C CA . ILE A 1 103 ? 4.831 8.897 -11.784 1.00 98.19 103 ILE A CA 1
ATOM 807 C C . ILE A 1 103 ? 4.810 8.071 -10.509 1.00 98.19 103 ILE A C 1
ATOM 809 O O . ILE A 1 103 ? 4.501 6.879 -10.556 1.00 98.19 103 ILE A O 1
ATOM 813 N N . SER A 1 104 ? 5.144 8.711 -9.394 1.00 97.81 104 SER A N 1
ATOM 814 C 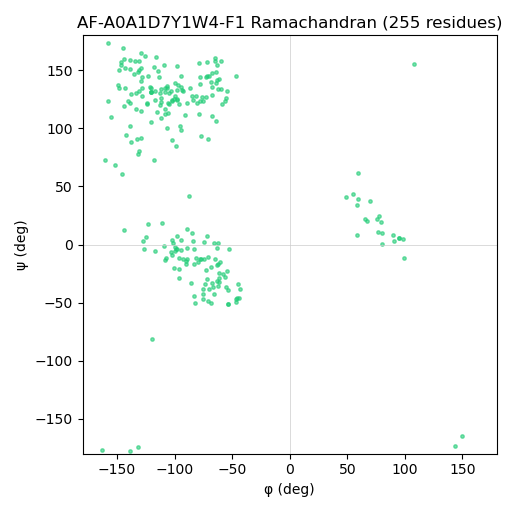CA . SER A 1 104 ? 5.214 8.059 -8.092 1.00 97.81 104 SER A CA 1
ATOM 815 C C . SER A 1 104 ? 4.013 8.453 -7.247 1.00 97.81 104 SER A C 1
ATOM 817 O O . SER A 1 104 ? 3.788 9.629 -6.959 1.00 97.81 104 SER A O 1
ATOM 819 N N . THR A 1 105 ? 3.239 7.460 -6.840 1.00 97.12 105 THR A N 1
ATOM 820 C CA . THR A 1 105 ? 2.103 7.594 -5.928 1.00 97.12 105 THR A CA 1
ATOM 821 C C . THR A 1 105 ? 2.364 6.779 -4.674 1.00 97.12 105 THR A C 1
ATOM 823 O O . THR A 1 105 ? 3.069 5.773 -4.725 1.00 97.12 105 THR A O 1
ATOM 826 N N . PHE A 1 106 ? 1.770 7.188 -3.565 1.00 95.50 106 PHE A N 1
ATOM 827 C CA . PHE A 1 106 ? 1.662 6.359 -2.377 1.00 95.50 106 PHE A CA 1
ATOM 828 C C . PHE A 1 106 ? 0.250 6.418 -1.803 1.00 95.50 106 PHE A C 1
ATOM 830 O O . PHE A 1 106 ? -0.489 7.373 -2.068 1.00 95.50 106 PHE A O 1
ATOM 837 N N . GLU A 1 107 ? -0.073 5.390 -1.034 1.00 93.69 107 GLU A N 1
ATOM 838 C CA . GLU A 1 107 ? -1.314 5.181 -0.293 1.00 93.69 107 GLU A CA 1
ATOM 839 C C . GLU A 1 107 ? -0.926 4.791 1.137 1.00 93.69 107 GLU A C 1
ATOM 841 O O . GLU A 1 107 ? -0.000 3.997 1.315 1.00 93.69 107 GLU A O 1
ATOM 846 N N . ASP A 1 108 ? -1.547 5.426 2.124 1.00 93.81 108 ASP A N 1
ATOM 847 C CA . ASP A 1 108 ? -1.372 5.133 3.548 1.00 93.81 108 ASP A CA 1
ATOM 848 C C . AS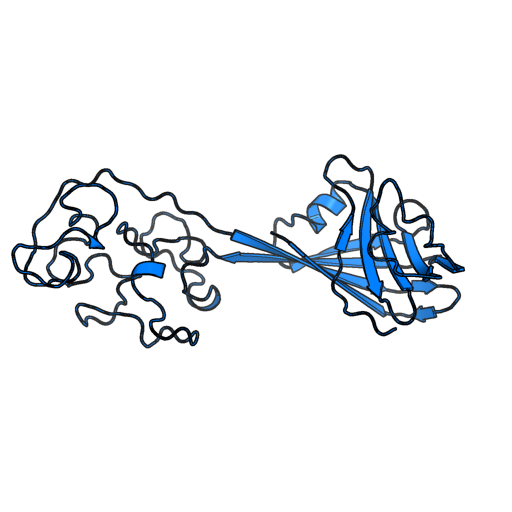P A 1 108 ? -2.633 4.417 4.027 1.00 93.81 108 ASP A C 1
ATOM 850 O O . ASP A 1 108 ? -3.714 4.863 3.655 1.00 93.81 108 ASP A O 1
ATOM 854 N N . ASP A 1 109 ? -2.464 3.340 4.787 1.00 94.12 109 ASP A N 1
ATOM 855 C CA . ASP A 1 109 ? -3.541 2.455 5.237 1.00 94.12 109 ASP A CA 1
ATOM 856 C C . ASP A 1 109 ? -3.074 1.695 6.496 1.00 94.12 109 ASP A C 1
ATOM 858 O O . ASP A 1 109 ? -2.020 1.039 6.469 1.00 94.12 109 ASP A O 1
ATOM 862 N N . ASP A 1 110 ? -3.791 1.793 7.611 1.00 95.25 110 ASP A N 1
ATOM 863 C CA . ASP A 1 110 ? -3.563 0.999 8.836 1.00 95.25 110 ASP A CA 1
ATOM 864 C C . ASP A 1 110 ? -4.033 -0.455 8.728 1.00 95.25 110 ASP A C 1
ATOM 866 O O . ASP A 1 110 ? -3.522 -1.310 9.459 1.00 95.25 110 ASP A O 1
ATOM 870 N N . ASN A 1 111 ? -4.805 -0.790 7.692 1.00 94.31 111 ASN A N 1
ATOM 871 C CA . ASN A 1 111 ? -5.378 -2.109 7.435 1.00 94.31 111 ASN A CA 1
ATOM 872 C C . ASN A 1 111 ? -6.281 -2.583 8.584 1.00 94.31 111 ASN A C 1
ATOM 874 O O . ASN A 1 111 ? -6.250 -3.768 8.948 1.00 94.31 111 ASN A O 1
ATOM 878 N N . ASP A 1 112 ? -7.059 -1.674 9.156 1.00 94.62 112 ASP A N 1
ATOM 879 C CA . ASP A 1 112 ? -7.964 -1.954 10.264 1.00 94.62 112 ASP A CA 1
ATOM 880 C C . ASP A 1 112 ? -9.333 -2.527 9.833 1.00 94.62 112 ASP A C 1
ATOM 882 O O . ASP A 1 112 ? -10.180 -2.840 10.661 1.00 94.62 112 ASP A O 1
ATOM 886 N N . GLY A 1 113 ? -9.531 -2.757 8.533 1.00 93.81 113 GLY A N 1
ATOM 887 C CA . GLY A 1 113 ? -10.748 -3.356 7.983 1.00 93.81 113 GLY A CA 1
ATOM 888 C C . GLY A 1 113 ? -11.727 -2.342 7.401 1.00 93.81 113 GLY A C 1
ATOM 889 O O . GLY A 1 113 ? -12.614 -2.748 6.646 1.00 93.81 113 GLY A O 1
ATOM 890 N N . VAL A 1 114 ? -11.531 -1.045 7.645 1.00 95.00 114 VAL A N 1
ATOM 891 C CA . VAL A 1 114 ? -12.228 0.004 6.907 1.00 95.00 114 VAL A CA 1
ATOM 892 C C . VAL A 1 114 ? -11.433 0.316 5.626 1.00 95.00 114 VAL A C 1
ATOM 894 O O . VAL A 1 114 ? -10.208 0.382 5.623 1.00 95.00 114 VAL A O 1
ATOM 897 N N . PRO A 1 115 ? -12.083 0.443 4.456 1.00 92.62 115 PRO A N 1
ATOM 898 C CA . PRO A 1 115 ? -11.389 0.913 3.264 1.00 92.62 115 PRO A CA 1
ATOM 899 C C . PRO A 1 115 ? -10.977 2.390 3.392 1.00 92.62 115 PRO A C 1
ATOM 901 O O . PRO A 1 115 ? -11.854 3.244 3.507 1.00 92.62 115 PRO A O 1
ATOM 904 N N . THR A 1 116 ? -9.702 2.718 3.139 1.00 90.25 116 THR A N 1
ATOM 905 C CA . THR A 1 116 ? -9.144 4.098 3.148 1.00 90.25 116 THR A CA 1
ATOM 906 C C . THR A 1 116 ? -10.001 5.148 2.429 1.00 90.25 116 THR A C 1
ATOM 908 O O . THR A 1 116 ? -10.051 6.322 2.798 1.00 90.25 116 THR A O 1
ATOM 911 N N . ALA A 1 117 ? -10.685 4.757 1.349 1.00 89.88 117 ALA A N 1
ATOM 912 C CA . ALA A 1 117 ? -11.561 5.652 0.591 1.00 89.88 117 ALA A CA 1
ATOM 913 C C . ALA A 1 117 ? -12.829 6.085 1.357 1.00 89.88 117 ALA A C 1
ATOM 915 O O . ALA A 1 117 ? -13.459 7.069 0.959 1.00 89.88 117 ALA A O 1
ATOM 916 N N . LEU A 1 118 ? -13.214 5.343 2.395 1.00 92.00 118 LEU A N 1
ATOM 917 C CA . LEU A 1 118 ? -14.363 5.585 3.266 1.00 92.00 118 LEU A CA 1
ATOM 918 C C . LEU A 1 118 ? -13.980 6.339 4.552 1.00 92.00 118 LEU A C 1
ATOM 920 O O . LEU A 1 118 ? -14.838 7.018 5.104 1.00 92.00 118 LEU A O 1
ATOM 924 N N . GLU A 1 119 ? -12.709 6.311 4.954 1.00 91.62 119 GLU A N 1
ATOM 925 C CA . GLU A 1 119 ? -12.178 6.978 6.165 1.00 91.62 119 GLU A CA 1
ATOM 926 C C . GLU A 1 119 ? -11.622 8.386 5.907 1.00 91.62 119 GLU A C 1
ATOM 928 O O . GLU A 1 119 ? -11.281 9.144 6.816 1.00 91.62 119 GLU A O 1
ATOM 933 N N . PHE A 1 120 ? -11.448 8.736 4.633 1.00 76.56 120 PHE A N 1
ATOM 934 C CA . PHE A 1 120 ? -10.674 9.901 4.225 1.00 76.56 120 PHE A CA 1
ATOM 935 C C . PHE A 1 120 ? -11.161 11.216 4.876 1.00 76.5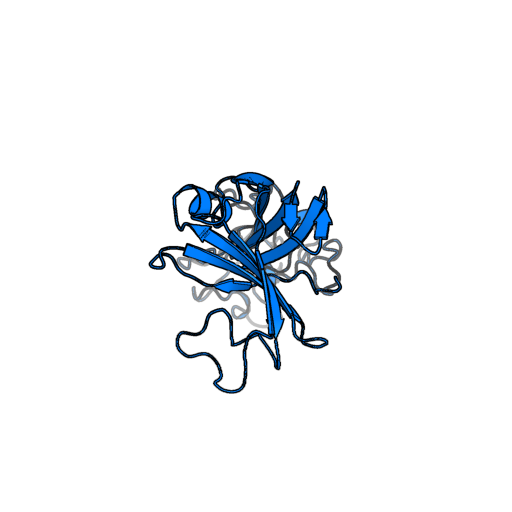6 120 PHE A C 1
ATOM 937 O O . PHE A 1 120 ? -12.310 11.614 4.685 1.00 76.56 120 PHE A O 1
ATOM 944 N N . ASP A 1 121 ? -10.237 11.947 5.524 1.00 73.75 121 ASP A N 1
ATOM 945 C CA . ASP A 1 121 ? -10.445 13.255 6.197 1.00 73.75 121 ASP A CA 1
ATOM 946 C C . ASP A 1 121 ? -11.148 13.186 7.579 1.00 73.75 121 ASP A C 1
ATOM 948 O O . ASP A 1 121 ? -11.519 14.234 8.116 1.00 73.75 121 ASP A O 1
ATOM 952 N N . GLY A 1 122 ? -11.310 11.984 8.156 1.00 89.56 122 GLY A N 1
ATOM 953 C CA . GLY A 1 122 ? -11.683 11.761 9.564 1.00 89.56 122 GLY A CA 1
ATOM 954 C C . GLY A 1 122 ? -10.512 11.933 10.545 1.00 89.56 122 GLY A C 1
ATOM 955 O O . GLY A 1 122 ? -9.355 11.862 10.134 1.00 89.56 122 GLY A O 1
ATOM 956 N N . ASP A 1 123 ? -10.841 12.226 11.803 1.00 96.19 123 ASP A N 1
ATOM 957 C CA . ASP A 1 123 ? -9.974 12.253 13.003 1.00 96.19 123 ASP A CA 1
ATOM 958 C C . ASP A 1 123 ? -10.946 12.155 14.195 1.00 96.19 123 ASP A C 1
ATOM 960 O O . ASP A 1 123 ? -11.349 13.180 14.765 1.00 96.19 123 ASP A O 1
ATOM 964 N N . THR A 1 124 ? -11.512 10.959 14.401 1.00 96.00 124 THR A N 1
ATOM 965 C CA . THR A 1 124 ? -12.686 10.760 15.273 1.00 96.00 124 THR A CA 1
ATOM 966 C C . THR A 1 124 ? -12.358 11.058 16.734 1.00 96.00 124 THR A C 1
ATOM 968 O O . THR A 1 124 ? -13.126 11.764 17.401 1.00 96.00 124 THR A O 1
ATOM 971 N N . ASP A 1 125 ? -11.197 10.617 17.212 1.00 95.44 125 ASP A N 1
ATOM 972 C CA . ASP A 1 125 ? -10.739 10.848 18.582 1.00 95.44 125 ASP A CA 1
ATOM 973 C C . ASP A 1 125 ? -10.062 12.226 18.794 1.00 95.44 125 ASP A C 1
ATOM 975 O O . ASP A 1 125 ? -9.981 12.741 19.923 1.00 95.44 125 ASP A O 1
ATOM 979 N N . GLY A 1 126 ? -9.654 12.890 17.707 1.00 95.69 126 GLY A N 1
ATOM 980 C CA . GLY A 1 126 ? -9.051 14.217 17.721 1.00 95.69 126 GLY A CA 1
ATOM 981 C C . GLY A 1 126 ? -7.593 14.239 18.188 1.00 95.69 126 GLY A C 1
ATOM 982 O O . GLY A 1 126 ? -7.136 15.292 18.675 1.00 95.69 126 GLY A O 1
ATOM 983 N N . ASP A 1 127 ? -6.864 13.124 18.105 1.00 94.31 127 ASP A N 1
ATOM 984 C CA . ASP A 1 127 ? -5.455 13.035 18.500 1.00 94.31 127 ASP A CA 1
ATOM 985 C C . ASP A 1 127 ? -4.488 13.642 17.453 1.00 94.31 127 ASP A C 1
ATOM 987 O O . ASP A 1 127 ? -3.329 13.974 17.763 1.00 94.31 127 ASP A O 1
ATOM 991 N N . GLY A 1 128 ? -5.002 13.917 16.248 1.00 94.38 128 GLY A N 1
ATOM 992 C CA . GLY A 1 128 ? -4.286 14.506 15.121 1.00 94.38 128 GLY A CA 1
ATOM 993 C C . GLY A 1 128 ? -3.722 13.492 14.122 1.00 94.38 128 GLY A C 1
ATOM 994 O O . GLY A 1 128 ? -3.004 13.903 13.192 1.00 94.38 128 GLY A O 1
ATOM 995 N N . ILE A 1 129 ? -4.016 12.208 14.298 1.00 94.00 129 ILE A N 1
ATOM 996 C CA . ILE A 1 129 ? -3.828 11.136 13.332 1.00 94.00 129 ILE A CA 1
ATOM 997 C C . ILE A 1 129 ? -5.169 10.938 12.611 1.00 94.00 129 ILE A C 1
ATOM 999 O O . ILE A 1 129 ? -6.189 10.699 13.232 1.00 94.00 129 ILE A O 1
ATOM 1003 N N . PRO A 1 130 ? -5.207 11.085 11.279 1.00 95.56 130 PRO A N 1
ATOM 1004 C CA . PRO A 1 130 ? -6.430 10.799 10.547 1.00 95.56 130 PRO A CA 1
ATOM 1005 C C . PRO A 1 130 ? -6.782 9.310 10.575 1.00 95.56 130 PRO A C 1
ATOM 1007 O O . PRO A 1 130 ? -5.858 8.512 10.445 1.00 95.56 130 PRO A O 1
ATOM 1010 N N . ASN A 1 131 ? -8.076 8.987 10.560 1.00 96.50 131 ASN A N 1
ATOM 1011 C CA . ASN A 1 131 ? -8.609 7.620 10.649 1.00 96.50 131 ASN A CA 1
ATOM 1012 C C . ASN A 1 131 ? -7.919 6.598 9.735 1.00 96.50 131 ASN A C 1
ATOM 1014 O O . ASN A 1 131 ? -7.394 5.628 10.222 1.00 96.50 131 ASN A O 1
ATOM 1018 N N . TYR A 1 132 ? -7.698 6.909 8.449 1.00 95.38 132 TYR A N 1
ATOM 1019 C CA . TYR A 1 132 ? -6.968 6.020 7.510 1.00 95.38 132 TYR A CA 1
ATOM 1020 C C . TYR A 1 132 ? -5.488 5.709 7.856 1.00 95.38 132 TYR A C 1
ATOM 1022 O O . TYR A 1 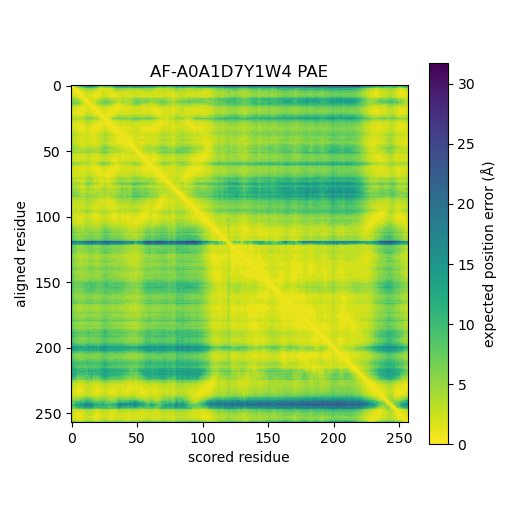132 ? -4.728 5.151 7.048 1.00 95.38 132 TYR A O 1
ATOM 1030 N N . LYS A 1 133 ? -5.006 6.246 8.974 1.00 95.50 133 LYS A N 1
ATOM 1031 C CA . LYS A 1 133 ? -3.694 6.009 9.573 1.00 95.50 133 LYS A CA 1
ATOM 1032 C C . LYS A 1 133 ? -3.815 5.609 11.036 1.00 95.50 133 LYS A C 1
ATOM 1034 O O . LYS A 1 133 ? -2.750 5.523 11.658 1.00 95.50 133 LYS A O 1
ATOM 1039 N N . ASP A 1 134 ? -5.017 5.469 11.576 1.00 96.06 134 ASP A N 1
ATOM 1040 C CA . ASP A 1 134 ? -5.310 5.161 12.960 1.00 96.06 134 ASP A CA 1
ATOM 1041 C C . ASP A 1 134 ? -6.001 3.812 13.117 1.00 96.06 134 ASP A C 1
ATOM 1043 O O . ASP A 1 134 ? -7.131 3.602 12.730 1.00 96.06 134 ASP A O 1
ATOM 1047 N N . SER A 1 135 ? -5.312 2.875 13.757 1.00 96.25 135 SER A N 1
ATOM 1048 C CA . SER A 1 135 ? -5.846 1.529 13.988 1.00 96.25 135 SER A CA 1
ATOM 1049 C C . SER A 1 135 ? -6.925 1.428 15.089 1.00 96.25 135 SER A C 1
ATOM 1051 O O . SER A 1 135 ? -7.274 0.307 15.475 1.00 96.25 135 SER A O 1
ATOM 1053 N N . ASP A 1 136 ? -7.303 2.554 15.693 1.00 96.62 136 ASP A N 1
ATOM 1054 C CA . ASP A 1 136 ? -8.163 2.718 16.879 1.00 96.62 136 ASP A CA 1
ATOM 1055 C C . ASP A 1 136 ? -8.860 4.085 16.750 1.00 96.62 136 ASP A C 1
ATOM 1057 O O . ASP A 1 136 ? -8.502 5.057 17.415 1.00 96.62 136 ASP A O 1
ATOM 1061 N N . ASP A 1 137 ? -9.757 4.171 15.765 1.00 96.75 137 ASP A N 1
ATOM 1062 C CA . ASP A 1 137 ? -10.284 5.414 15.190 1.00 96.75 137 ASP A CA 1
ATOM 1063 C C . ASP A 1 137 ? -10.864 6.394 16.224 1.00 96.75 137 ASP A C 1
ATOM 1065 O O . ASP A 1 137 ? -10.704 7.616 16.113 1.00 96.75 137 ASP A O 1
ATOM 1069 N N . ASP A 1 138 ? -11.565 5.876 17.226 1.00 97.00 138 ASP A N 1
ATOM 1070 C CA . ASP A 1 138 ? -12.285 6.631 18.249 1.00 97.00 138 ASP A CA 1
ATOM 1071 C C . ASP A 1 138 ? -11.497 6.764 19.583 1.00 97.00 138 ASP A C 1
ATOM 1073 O O . ASP A 1 138 ? -11.881 7.519 20.500 1.00 97.00 138 ASP A O 1
ATOM 1077 N N . GLY A 1 139 ? -10.330 6.115 19.656 1.00 95.69 139 GLY A N 1
ATOM 1078 C CA . GLY A 1 139 ? -9.360 6.225 20.735 1.00 95.69 139 GLY A CA 1
ATOM 1079 C C . GLY A 1 139 ? -9.845 5.594 22.040 1.00 95.69 139 GLY A C 1
ATOM 1080 O O . GLY A 1 139 ? -9.608 6.141 23.146 1.00 95.69 139 GLY A O 1
ATOM 1081 N N . ASP A 1 140 ? -10.550 4.471 21.947 1.00 96.62 140 ASP A N 1
ATOM 1082 C CA . ASP A 1 140 ? -11.106 3.766 23.089 1.00 96.62 140 ASP A CA 1
ATOM 1083 C C . ASP A 1 140 ? -10.278 2.547 23.567 1.00 96.62 140 ASP A C 1
ATOM 1085 O O . ASP A 1 140 ? -10.457 2.064 24.688 1.00 96.62 140 ASP A O 1
ATOM 1089 N N . ASN A 1 141 ? -9.213 2.175 22.850 1.00 94.75 141 ASN A N 1
ATOM 1090 C CA . ASN A 1 141 ? -8.348 1.000 23.078 1.00 94.75 141 ASN A CA 1
ATOM 1091 C C . ASN A 1 141 ? -8.891 -0.344 22.575 1.00 94.75 141 ASN A C 1
ATOM 1093 O O . ASN A 1 141 ? -8.175 -1.359 22.717 1.00 94.75 141 ASN A O 1
ATOM 1097 N N . VAL A 1 142 ? -10.067 -0.383 21.966 1.00 96.56 142 VAL A N 1
ATOM 1098 C CA . VAL A 1 142 ? -10.521 -1.466 21.103 1.00 96.56 142 VAL A CA 1
ATOM 1099 C C . VAL A 1 142 ? -10.055 -1.127 19.681 1.00 96.56 142 VAL A C 1
ATOM 1101 O O . VAL A 1 142 ? -10.303 -0.049 19.183 1.00 96.56 142 VAL A O 1
ATOM 1104 N N . PRO A 1 143 ? -9.263 -1.988 19.017 1.00 96.88 143 PRO A N 1
ATOM 1105 C CA . PRO A 1 143 ? -8.883 -1.701 17.637 1.00 96.88 143 PRO A CA 1
ATOM 1106 C C . PRO A 1 143 ? -10.116 -1.682 16.732 1.00 96.88 143 PRO A C 1
ATOM 1108 O O . PRO A 1 143 ? -10.893 -2.637 16.823 1.00 96.88 143 PRO A O 1
ATOM 1111 N N . THR A 1 144 ? -10.171 -0.769 15.759 1.00 97.19 144 THR A N 1
ATOM 1112 C CA . THR A 1 144 ? -11.245 -0.687 14.752 1.00 97.19 144 THR A CA 1
ATOM 1113 C C . THR A 1 144 ? -11.564 -2.068 14.168 1.00 97.19 144 THR A C 1
ATOM 1115 O O . THR A 1 144 ? -12.700 -2.533 14.157 1.00 97.19 144 THR A O 1
ATOM 1118 N N . LEU A 1 145 ? -10.534 -2.842 13.793 1.00 96.75 145 LEU A N 1
ATOM 1119 C CA . LEU A 1 145 ? -10.678 -4.199 13.235 1.00 96.75 145 LEU A CA 1
ATOM 1120 C C . LEU A 1 145 ? -11.463 -5.173 14.125 1.00 96.75 145 LEU A C 1
ATOM 1122 O O . LEU A 1 145 ? -12.045 -6.155 13.653 1.00 96.75 145 LEU A O 1
ATOM 1126 N N . ASN A 1 146 ? -11.432 -4.952 15.432 1.00 97.06 146 ASN A N 1
ATOM 1127 C CA . ASN A 1 146 ? -12.076 -5.782 16.432 1.00 97.06 146 ASN A CA 1
ATOM 1128 C C . ASN A 1 146 ? -13.524 -5.362 16.732 1.00 97.06 146 ASN A C 1
ATOM 1130 O O . ASN A 1 146 ? -14.259 -6.176 17.301 1.00 97.06 146 ASN A O 1
ATOM 1134 N N . GLU A 1 147 ? -13.941 -4.187 16.276 1.00 97.62 147 GLU A N 1
ATOM 1135 C CA . GLU A 1 147 ? -15.283 -3.610 16.449 1.00 97.62 147 GLU A CA 1
ATOM 1136 C C . GLU A 1 147 ? -16.201 -3.904 15.263 1.00 97.62 147 GLU A C 1
ATOM 1138 O O . GLU A 1 147 ? -17.368 -3.548 15.248 1.00 97.62 147 GLU A O 1
ATOM 1143 N N . LYS A 1 148 ? -15.713 -4.681 14.291 1.00 97.38 148 LYS A N 1
ATOM 1144 C CA . LYS A 1 148 ? -16.469 -5.144 13.114 1.00 97.38 148 LYS A CA 1
ATOM 1145 C C . LYS A 1 148 ? -17.007 -3.980 12.254 1.00 97.38 148 LYS A C 1
ATOM 1147 O O . LYS A 1 148 ? -18.218 -3.901 12.020 1.00 97.38 148 LYS A O 1
ATOM 1152 N N . PRO A 1 149 ? -16.112 -3.147 11.699 1.00 97.25 149 PRO A N 1
ATOM 1153 C CA . PRO A 1 149 ? -16.469 -2.100 10.743 1.00 97.25 149 PRO A CA 1
ATOM 1154 C C . PRO A 1 149 ? -17.110 -2.657 9.463 1.00 97.25 149 PRO A C 1
ATOM 1156 O O . PRO A 1 149 ? -17.926 -1.994 8.833 1.00 97.25 149 PRO A O 1
ATOM 1159 N N . ASP A 1 150 ? -16.763 -3.890 9.089 1.00 96.56 150 ASP A N 1
ATOM 1160 C CA . ASP A 1 150 ? -17.374 -4.645 7.994 1.00 96.56 150 ASP A CA 1
ATOM 1161 C C . ASP A 1 150 ? -17.573 -6.105 8.448 1.00 96.56 150 ASP A C 1
ATOM 1163 O O . ASP A 1 150 ? -16.692 -6.953 8.280 1.00 96.56 150 ASP A O 1
ATOM 1167 N N . PRO A 1 151 ? -18.708 -6.441 9.088 1.00 96.00 151 PRO A N 1
ATOM 1168 C CA . PRO A 1 151 ? -18.939 -7.779 9.629 1.00 96.00 151 PRO A CA 1
ATOM 1169 C C . PRO A 1 151 ? -19.025 -8.890 8.571 1.00 96.00 151 PRO A C 1
ATOM 1171 O O . PRO A 1 151 ? -19.066 -10.074 8.938 1.00 96.00 151 PRO A O 1
ATOM 1174 N N . ASN A 1 152 ? -19.149 -8.539 7.287 1.00 95.06 152 ASN A N 1
ATOM 1175 C CA . ASN A 1 152 ? -19.413 -9.479 6.204 1.00 95.06 152 ASN A CA 1
ATOM 1176 C C . ASN A 1 152 ? -18.278 -9.549 5.146 1.00 95.06 152 ASN A C 1
ATOM 1178 O O . ASN A 1 152 ? -18.309 -10.454 4.299 1.00 95.06 152 ASN A O 1
ATOM 1182 N N . ASP A 1 153 ? -17.267 -8.682 5.269 1.00 93.38 153 ASP A N 1
ATOM 1183 C CA . ASP A 1 153 ? -16.088 -8.532 4.409 1.00 93.38 153 ASP A CA 1
ATOM 1184 C C . ASP A 1 153 ? -16.427 -8.221 2.926 1.00 93.38 153 ASP A C 1
ATOM 1186 O O . ASP A 1 153 ? -15.743 -8.707 2.010 1.00 93.38 153 ASP A O 1
ATOM 1190 N N . ASP A 1 154 ? -17.502 -7.472 2.641 1.00 93.44 154 ASP A N 1
ATOM 1191 C CA . ASP A 1 154 ? -17.896 -7.077 1.274 1.00 93.44 154 ASP A CA 1
ATOM 1192 C C . ASP A 1 154 ? -17.452 -5.665 0.852 1.00 93.44 154 ASP A C 1
ATOM 1194 O O . ASP A 1 154 ? -17.588 -5.304 -0.329 1.00 93.44 154 ASP A O 1
ATOM 1198 N N . GLY A 1 155 ? -16.840 -4.914 1.769 1.00 90.88 155 GLY A N 1
ATOM 1199 C CA . GLY A 1 155 ? -16.357 -3.551 1.583 1.00 90.88 155 GLY A CA 1
ATOM 1200 C C . GLY A 1 155 ? -17.442 -2.474 1.681 1.00 90.88 155 GLY A C 1
ATOM 1201 O O . GLY A 1 155 ? -17.173 -1.324 1.319 1.00 90.88 155 GLY A O 1
ATOM 1202 N N . ASP A 1 156 ? -18.659 -2.820 2.109 1.00 92.62 156 ASP A N 1
ATOM 1203 C CA . ASP A 1 156 ? -19.749 -1.891 2.408 1.00 92.62 156 ASP A CA 1
ATOM 1204 C C . ASP A 1 156 ? -19.952 -1.775 3.926 1.00 92.62 156 ASP A C 1
ATOM 1206 O O . ASP A 1 156 ? -20.645 -2.572 4.539 1.00 92.62 156 ASP A O 1
ATOM 1210 N N . ILE A 1 157 ? -19.421 -0.708 4.523 1.00 94.44 157 ILE A N 1
ATOM 1211 C CA . ILE A 1 157 ? -19.504 -0.439 5.972 1.00 94.44 157 ILE A CA 1
ATOM 1212 C C . ILE A 1 157 ? -20.902 -0.014 6.462 1.00 94.44 157 ILE A C 1
ATOM 1214 O O . ILE A 1 157 ? -21.067 0.427 7.596 1.00 94.44 157 ILE A O 1
ATOM 1218 N N . SER A 1 158 ? -21.937 -0.066 5.616 1.00 94.25 158 SER A N 1
ATOM 1219 C CA . SER A 1 158 ? -23.292 0.333 6.024 1.00 94.25 158 SER A CA 1
ATOM 1220 C C . SER A 1 158 ? -23.970 -0.643 6.989 1.00 94.25 158 SER A C 1
ATOM 1222 O O . SER A 1 158 ? -25.025 -0.305 7.537 1.00 94.25 158 SER A O 1
ATOM 1224 N N . ASP A 1 159 ? -23.397 -1.831 7.183 1.00 95.69 159 ASP A N 1
ATOM 1225 C CA . ASP A 1 159 ? -23.810 -2.814 8.183 1.00 95.69 159 ASP A CA 1
ATOM 1226 C C . ASP A 1 159 ? -22.796 -2.988 9.323 1.00 95.69 159 ASP A C 1
ATOM 1228 O O . ASP A 1 159 ? -22.885 -3.986 10.046 1.00 95.69 159 ASP A O 1
ATOM 1232 N N . ALA A 1 160 ? -21.890 -2.016 9.501 1.00 97.88 160 ALA A N 1
ATOM 1233 C CA . ALA A 1 160 ? -21.008 -1.933 10.657 1.00 97.88 160 ALA A CA 1
ATOM 1234 C C . ALA A 1 160 ? -21.784 -2.143 11.967 1.00 97.88 160 ALA A C 1
ATOM 1236 O O . ALA A 1 160 ? -22.960 -1.778 12.089 1.00 97.88 160 ALA A O 1
ATOM 1237 N N . GLN A 1 161 ? -21.125 -2.783 12.928 1.00 98.12 161 GLN A N 1
ATOM 1238 C CA . GLN A 1 161 ? -21.669 -2.977 14.267 1.00 98.12 161 GLN A CA 1
ATOM 1239 C C . GLN A 1 161 ? -21.956 -1.602 14.909 1.00 98.12 161 GLN A C 1
ATOM 1241 O O . GLN A 1 161 ? -21.157 -0.685 14.785 1.00 98.12 161 GLN A O 1
ATOM 1246 N N . ASP A 1 162 ? -23.140 -1.485 15.509 1.00 98.44 162 ASP A N 1
ATOM 1247 C CA . ASP A 1 162 ? -23.672 -0.320 16.231 1.00 98.44 162 ASP A CA 1
ATOM 1248 C C . ASP A 1 162 ? -24.439 -0.921 17.419 1.00 98.44 162 ASP A C 1
ATOM 1250 O O . ASP A 1 162 ? -25.538 -1.483 17.258 1.00 98.44 162 ASP A O 1
ATOM 1254 N N . THR A 1 163 ? -23.758 -1.016 18.559 1.00 98.25 163 THR A N 1
ATOM 1255 C CA . THR A 1 163 ? -24.156 -1.847 19.696 1.00 98.25 163 THR A CA 1
ATOM 1256 C C . THR A 1 163 ? -25.311 -1.227 20.481 1.00 98.25 163 THR A C 1
ATOM 1258 O O . THR A 1 163 ? -26.241 -1.962 20.855 1.00 98.25 163 THR A O 1
ATOM 1261 N N . ASP A 1 164 ? -25.337 0.094 20.646 1.00 98.19 164 ASP A N 1
ATOM 1262 C CA . ASP A 1 164 ? -26.412 0.818 21.331 1.00 98.19 164 ASP A CA 1
ATOM 1263 C C . ASP A 1 164 ? -27.560 1.270 20.390 1.00 98.19 164 ASP A C 1
ATOM 1265 O O . ASP A 1 164 ? -28.701 1.506 20.828 1.00 98.19 164 ASP A O 1
ATOM 1269 N N . GLY A 1 165 ? -27.323 1.274 19.075 1.00 98.12 165 GLY A N 1
ATOM 1270 C CA . GLY A 1 165 ? -28.294 1.623 18.047 1.00 98.12 165 GLY A CA 1
ATOM 1271 C C . GLY A 1 165 ? -28.527 3.127 17.889 1.00 98.12 165 GLY A C 1
ATOM 1272 O O . GLY A 1 165 ? -29.633 3.517 17.463 1.00 98.12 165 GLY A O 1
ATOM 1273 N N . ASP A 1 166 ? -27.569 3.975 18.268 1.00 97.94 166 ASP A N 1
ATOM 1274 C CA . ASP A 1 166 ? -27.663 5.430 18.144 1.00 97.94 166 ASP A CA 1
ATOM 1275 C C . ASP A 1 166 ? -27.372 5.948 16.717 1.00 97.94 166 ASP A C 1
ATOM 1277 O O . ASP A 1 166 ? -27.809 7.053 16.343 1.00 97.94 166 ASP A O 1
ATOM 1281 N N . GLY A 1 167 ? -26.777 5.094 15.878 1.00 96.94 167 GLY A N 1
ATOM 1282 C CA . GLY A 1 167 ? -26.428 5.355 14.486 1.00 96.94 167 GLY A CA 1
ATOM 1283 C C . GLY A 1 167 ? -24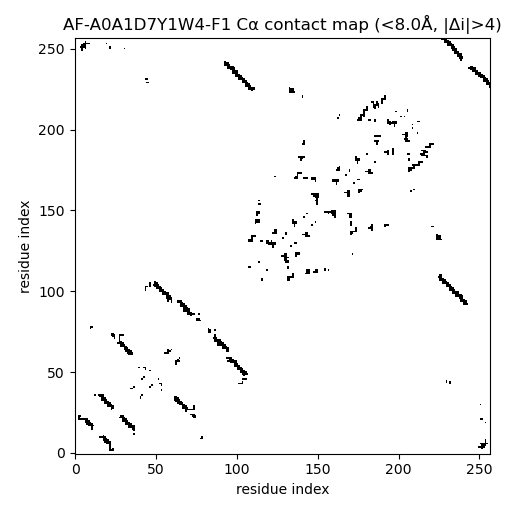.969 5.750 14.242 1.00 96.94 167 GLY A C 1
ATOM 1284 O O . GLY A 1 167 ? -24.653 6.097 13.094 1.00 96.94 167 GLY A O 1
ATOM 1285 N N . ILE A 1 168 ? -24.118 5.732 15.265 1.00 97.12 168 ILE A N 1
ATOM 1286 C CA . ILE A 1 168 ? -22.659 5.779 15.175 1.00 97.12 168 ILE A CA 1
ATOM 1287 C C . ILE A 1 168 ? -22.153 4.329 15.299 1.00 97.12 168 ILE A C 1
ATOM 1289 O O . ILE A 1 168 ? -22.544 3.628 16.220 1.00 97.12 168 ILE A O 1
ATOM 1293 N N . PRO A 1 169 ? -21.367 3.818 14.338 1.00 97.88 169 PRO A N 1
ATOM 1294 C CA . PRO A 1 169 ? -20.756 2.499 14.482 1.00 97.88 169 PRO A CA 1
ATOM 1295 C C . PRO A 1 169 ? -19.769 2.446 15.652 1.00 97.88 169 PRO A C 1
ATOM 1297 O O . PRO A 1 169 ? -19.075 3.440 15.846 1.00 97.88 169 PRO A O 1
ATOM 1300 N N . ASP A 1 170 ? -19.638 1.285 16.303 1.00 98.62 170 ASP A N 1
ATOM 1301 C CA . ASP A 1 170 ? -18.752 1.042 17.463 1.00 98.62 170 ASP A CA 1
ATOM 1302 C C . ASP A 1 170 ? -17.337 1.609 17.218 1.00 98.62 170 ASP A C 1
ATOM 1304 O O . ASP A 1 170 ? -16.879 2.484 17.929 1.00 98.62 170 ASP A O 1
ATOM 1308 N N . TYR A 1 171 ? -16.726 1.308 16.063 1.00 97.75 171 TYR A N 1
ATOM 1309 C CA . TYR A 1 171 ? -15.388 1.818 15.703 1.00 97.75 171 TYR A CA 1
ATOM 1310 C C . TYR A 1 171 ? -15.250 3.352 15.555 1.00 97.75 171 TYR A C 1
ATOM 1312 O O . TYR A 1 171 ? -14.181 3.865 15.225 1.00 97.75 171 TYR A O 1
ATOM 1320 N N . LEU A 1 172 ? -16.342 4.107 15.702 1.00 97.62 172 LEU A N 1
ATOM 1321 C CA . LEU A 1 172 ? -16.387 5.570 15.717 1.00 97.62 172 LEU A CA 1
ATOM 1322 C C . LEU A 1 172 ? -17.071 6.119 16.985 1.00 97.62 172 LEU A C 1
ATOM 1324 O O . LEU A 1 172 ? -17.311 7.335 17.048 1.00 97.62 172 LEU A O 1
ATOM 1328 N N . ASP A 1 173 ? -17.410 5.263 17.950 1.00 98.25 173 ASP A N 1
ATOM 1329 C CA . ASP A 1 173 ? -18.135 5.588 19.174 1.00 98.25 173 ASP A CA 1
ATOM 1330 C C . ASP A 1 173 ? -17.360 5.176 20.431 1.00 98.25 173 ASP A C 1
ATOM 1332 O O . ASP A 1 173 ? -17.122 4.016 20.700 1.00 98.25 173 ASP A O 1
ATOM 1336 N N . ASN A 1 174 ? -17.069 6.146 21.296 1.00 97.62 174 ASN A N 1
ATOM 1337 C CA . ASN A 1 174 ? -16.270 5.890 22.496 1.00 97.62 174 ASN A CA 1
ATOM 1338 C C . ASN A 1 174 ? -17.059 5.378 23.706 1.00 97.62 174 ASN A C 1
ATOM 1340 O O . ASN A 1 174 ? -16.512 5.396 24.819 1.00 97.62 174 ASN A O 1
ATOM 1344 N N . ASP A 1 175 ? -18.328 5.023 23.517 1.00 98.44 175 ASP A N 1
ATOM 1345 C CA . ASP A 1 175 ? -19.286 4.511 24.507 1.00 98.44 175 ASP A CA 1
ATOM 1346 C C . ASP A 1 175 ? -20.218 3.494 23.815 1.00 98.44 175 ASP A C 1
ATOM 1348 O O . ASP A 1 175 ? -21.426 3.706 23.747 1.00 98.44 175 ASP A O 1
ATOM 1352 N N . ASP A 1 176 ? -19.632 2.411 23.289 1.00 98.56 176 ASP A N 1
ATOM 1353 C CA . ASP A 1 176 ? -20.240 1.389 22.409 1.00 98.56 176 ASP A CA 1
ATOM 1354 C C . ASP A 1 176 ? -21.649 0.916 22.805 1.00 98.56 176 ASP A C 1
ATOM 1356 O O . ASP A 1 176 ? -22.498 0.626 21.957 1.00 98.56 176 ASP A O 1
ATOM 1360 N N . ASP A 1 177 ? -21.914 0.766 24.103 1.00 98.44 177 ASP A N 1
ATOM 1361 C CA . ASP A 1 177 ? -23.194 0.273 24.616 1.00 98.44 177 ASP A CA 1
ATOM 1362 C C . ASP A 1 177 ? -24.129 1.365 25.157 1.00 98.44 177 ASP A C 1
ATOM 1364 O O . ASP A 1 177 ? -25.253 1.070 25.596 1.00 98.44 177 ASP A O 1
ATOM 1368 N N . GLY A 1 178 ? -23.699 2.625 25.083 1.00 98.31 178 GLY A N 1
ATOM 1369 C CA . GLY A 1 178 ? -24.480 3.804 25.431 1.00 98.31 178 GLY A CA 1
ATOM 1370 C C . GLY A 1 178 ? -24.845 3.897 26.915 1.00 98.31 178 GLY A C 1
ATOM 1371 O O . GLY A 1 178 ? -25.833 4.565 27.277 1.00 98.31 178 GLY A O 1
ATOM 1372 N N . ASP A 1 179 ? -24.101 3.229 27.803 1.00 97.94 179 ASP A N 1
ATOM 1373 C CA . ASP A 1 179 ? -24.382 3.229 29.240 1.00 97.94 179 ASP A CA 1
ATOM 1374 C C . ASP A 1 179 ? -23.858 4.474 29.982 1.00 97.94 179 ASP A C 1
ATOM 1376 O O . ASP A 1 179 ? -24.282 4.780 31.116 1.00 97.94 179 ASP A O 1
ATOM 1380 N N . GLY A 1 180 ? -23.027 5.270 29.303 1.00 97.75 180 GLY A N 1
ATOM 1381 C CA . GLY A 1 180 ? -22.430 6.504 29.797 1.00 97.75 180 GLY A CA 1
ATOM 1382 C C . GLY A 1 180 ? -21.032 6.323 30.390 1.00 97.75 180 GLY A C 1
ATOM 1383 O O . GLY A 1 180 ? -20.501 7.287 30.974 1.00 97.75 180 GLY A O 1
ATOM 1384 N N . THR A 1 181 ? -20.456 5.125 30.297 1.00 98.12 181 THR A N 1
ATOM 1385 C CA . THR A 1 181 ? -19.080 4.809 30.679 1.00 98.12 181 THR A CA 1
ATOM 1386 C C . THR A 1 181 ? -18.261 4.645 29.410 1.00 98.12 181 THR A C 1
ATOM 1388 O O . THR A 1 181 ? -18.444 3.664 28.724 1.00 98.12 181 THR A O 1
ATOM 1391 N N . PRO A 1 182 ? -17.294 5.538 29.125 1.00 97.88 182 PRO A N 1
ATOM 1392 C CA . PRO A 1 182 ? -16.501 5.394 27.914 1.00 97.88 182 PRO A CA 1
ATOM 1393 C C . PRO A 1 182 ? -15.847 4.014 27.836 1.00 97.88 182 PRO A C 1
ATOM 1395 O O . PRO A 1 182 ? -15.183 3.651 28.819 1.00 97.88 182 PRO A O 1
ATOM 1398 N N . THR A 1 183 ? -15.943 3.340 26.689 1.00 98.06 183 THR A N 1
ATOM 1399 C CA . THR A 1 183 ? -15.449 1.979 26.431 1.00 98.06 183 THR A CA 1
ATOM 1400 C C . THR A 1 183 ? -14.046 1.784 27.004 1.00 98.06 183 THR A C 1
ATOM 1402 O O . THR A 1 183 ? -13.771 0.877 27.796 1.00 98.06 183 THR A O 1
ATOM 1405 N N . ARG A 1 184 ? -13.151 2.755 26.762 1.00 96.88 184 ARG A N 1
ATOM 1406 C CA . ARG A 1 184 ? -11.769 2.739 27.276 1.00 96.88 184 ARG A CA 1
ATOM 1407 C C . ARG A 1 184 ? -11.612 2.573 28.775 1.00 96.88 184 ARG A C 1
ATOM 1409 O O . ARG A 1 184 ? -10.509 2.299 29.238 1.00 96.88 184 ARG A O 1
ATOM 1416 N N . LEU A 1 185 ? -12.632 2.905 29.557 1.00 97.56 185 LEU A N 1
ATOM 1417 C CA . LEU A 1 185 ? -12.615 2.867 31.014 1.00 97.56 185 LEU A CA 1
ATOM 1418 C C . LEU A 1 185 ? -13.244 1.590 31.570 1.00 97.56 185 LEU A C 1
ATOM 1420 O O . LEU A 1 185 ? -13.359 1.476 32.790 1.00 97.56 185 LEU A O 1
ATOM 1424 N N . GLU A 1 186 ? -13.583 0.628 30.723 1.00 97.38 186 GLU A N 1
ATOM 1425 C CA . GLU A 1 186 ? -14.213 -0.632 31.118 1.00 97.38 186 GLU A CA 1
ATOM 1426 C C . GLU A 1 186 ? -13.251 -1.829 31.152 1.00 97.38 186 GLU A C 1
ATOM 1428 O O . GLU A 1 186 ? -13.645 -2.944 31.497 1.00 97.38 186 GLU A O 1
ATOM 1433 N N . ASP A 1 187 ? -11.959 -1.583 30.907 1.00 96.56 187 ASP A N 1
ATOM 1434 C CA . ASP A 1 187 ? -10.869 -2.546 31.111 1.00 96.56 187 ASP A CA 1
ATOM 1435 C C . ASP A 1 187 ? -10.621 -2.765 32.621 1.00 96.56 187 ASP A C 1
ATOM 1437 O O . ASP A 1 187 ? -9.849 -2.054 33.284 1.00 96.56 187 ASP A O 1
ATOM 1441 N N . GLU A 1 188 ? -11.312 -3.756 33.194 1.00 96.62 188 GLU A N 1
ATOM 1442 C CA . GLU A 1 188 ? -11.299 -4.062 34.631 1.00 96.62 188 GLU A CA 1
ATOM 1443 C C . GLU A 1 188 ? -9.898 -4.436 35.131 1.00 96.62 188 GLU A C 1
ATOM 1445 O O . GLU A 1 188 ? -9.536 -4.166 36.290 1.00 96.62 188 GLU A O 1
ATOM 1450 N N . ASN A 1 189 ? -9.095 -5.060 34.272 1.00 95.31 189 ASN A N 1
ATOM 1451 C CA . ASN A 1 189 ? -7.804 -5.611 34.650 1.00 95.31 189 ASN A CA 1
ATOM 1452 C C . ASN A 1 189 ? -6.590 -4.841 34.074 1.00 95.31 189 ASN A C 1
ATOM 1454 O O . ASN A 1 189 ? -5.448 -5.126 34.465 1.00 95.31 189 ASN A O 1
ATOM 1458 N N . ASN A 1 190 ? -6.848 -3.786 33.291 1.00 95.75 190 ASN A N 1
ATOM 1459 C CA . ASN A 1 190 ? -5.902 -2.853 32.669 1.00 95.75 190 ASN A CA 1
ATOM 1460 C C . ASN A 1 190 ? -4.840 -3.576 31.816 1.00 95.75 190 ASN A C 1
ATOM 1462 O O . ASN A 1 190 ? -3.637 -3.293 31.935 1.00 95.75 190 ASN A O 1
ATOM 1466 N N . ASN A 1 191 ? -5.268 -4.567 31.025 1.00 94.50 191 ASN A N 1
ATOM 1467 C CA . ASN A 1 191 ? -4.400 -5.345 30.133 1.00 94.50 191 ASN A CA 1
ATOM 1468 C C . ASN A 1 191 ? -4.501 -4.949 28.648 1.00 94.50 191 ASN A C 1
ATOM 1470 O O . ASN A 1 191 ? -3.692 -5.450 27.859 1.00 94.50 191 ASN A O 1
ATOM 1474 N N . GLY A 1 192 ? -5.431 -4.058 28.286 1.00 93.88 192 GLY A N 1
ATOM 1475 C CA . GLY A 1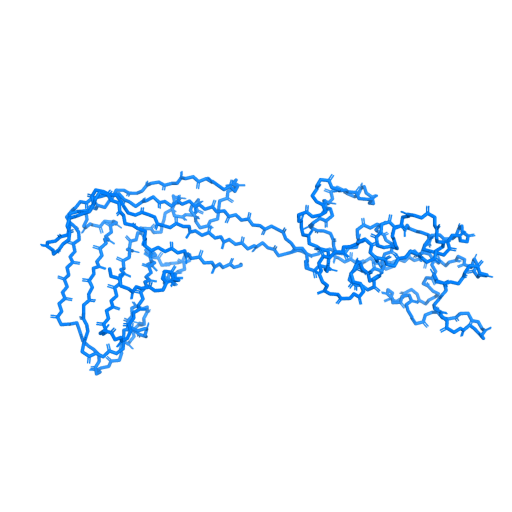 192 ? -5.682 -3.620 26.912 1.00 93.88 192 GLY A CA 1
ATOM 1476 C C . GLY A 1 192 ? -6.502 -4.594 26.060 1.00 93.88 192 GLY A C 1
ATOM 1477 O O . GLY A 1 192 ? -6.408 -4.550 24.831 1.00 93.88 192 GLY A O 1
ATOM 1478 N N . ASN A 1 193 ? -7.235 -5.518 26.680 1.00 95.31 193 ASN A N 1
ATOM 1479 C CA . ASN A 1 193 ? -8.109 -6.487 26.028 1.00 95.31 193 ASN A CA 1
ATOM 1480 C C . ASN A 1 193 ? -9.495 -6.496 26.688 1.00 95.31 193 ASN A C 1
ATOM 1482 O O . ASN A 1 193 ? -9.823 -7.404 27.450 1.00 95.31 193 ASN A O 1
ATOM 1486 N N . LEU A 1 194 ? -10.334 -5.532 26.311 1.00 96.69 194 LEU A N 1
ATOM 1487 C CA . LEU A 1 194 ? -11.669 -5.356 26.885 1.00 96.69 194 LEU A CA 1
ATOM 1488 C C . LEU A 1 194 ? -12.587 -6.571 26.648 1.00 96.69 194 LEU A C 1
ATOM 1490 O O . LEU A 1 194 ? -13.474 -6.857 27.448 1.00 96.69 194 LEU A O 1
ATOM 1494 N N . PHE A 1 195 ? -12.335 -7.371 25.603 1.00 96.88 195 PHE A N 1
ATOM 1495 C CA . PHE A 1 195 ? -13.102 -8.591 25.322 1.00 96.88 195 PHE A CA 1
ATOM 1496 C C . PHE A 1 195 ? -12.997 -9.675 26.410 1.00 96.88 195 PHE A C 1
ATOM 1498 O O . PHE A 1 195 ? -13.806 -10.610 26.402 1.00 96.88 195 PHE A O 1
ATOM 1505 N N . ASP A 1 196 ? -11.994 -9.624 27.301 1.00 96.19 196 ASP A N 1
ATOM 1506 C CA . ASP A 1 196 ? -11.865 -10.580 28.412 1.00 96.19 196 ASP A CA 1
ATOM 1507 C C . ASP A 1 196 ? -12.475 -10.113 29.741 1.00 96.19 196 ASP A C 1
ATOM 1509 O O . ASP A 1 196 ? -12.596 -10.921 30.674 1.00 96.19 196 ASP A O 1
ATOM 1513 N N . ASP A 1 197 ? -12.971 -8.878 29.787 1.00 96.31 197 ASP A N 1
ATOM 1514 C CA . ASP A 1 197 ? -13.614 -8.291 30.951 1.00 96.31 197 ASP A CA 1
ATOM 1515 C C . ASP A 1 197 ? -15.134 -8.466 30.867 1.00 96.31 197 ASP A C 1
ATOM 1517 O O . ASP A 1 197 ? -15.853 -7.739 30.190 1.00 96.31 197 ASP A O 1
ATOM 1521 N N . LEU A 1 198 ? -15.636 -9.483 31.573 1.00 96.88 198 LEU A N 1
ATOM 1522 C CA . LEU A 1 198 ? -17.058 -9.826 31.639 1.00 96.88 198 LEU A CA 1
ATOM 1523 C C . LEU A 1 198 ? -17.631 -9.483 33.015 1.00 96.88 198 LEU A C 1
ATOM 1525 O O . LEU A 1 198 ? -17.093 -9.900 34.050 1.00 96.88 198 LEU A O 1
ATOM 1529 N N . ALA A 1 199 ? -18.803 -8.850 33.047 1.00 93.94 199 ALA A N 1
ATOM 1530 C CA . ALA A 1 199 ? -19.562 -8.721 34.284 1.00 93.94 199 ALA A CA 1
ATOM 1531 C C . ALA A 1 199 ? -20.036 -10.090 34.811 1.00 93.94 199 ALA A C 1
ATOM 1533 O O . ALA A 1 199 ? -20.159 -11.089 34.093 1.00 93.94 199 ALA A O 1
ATOM 1534 N N . THR A 1 200 ? -20.331 -10.171 36.113 1.00 92.31 200 THR A N 1
ATOM 1535 C CA . THR A 1 200 ? -20.721 -11.446 36.736 1.00 92.31 200 THR A CA 1
ATOM 1536 C C . THR A 1 200 ? -22.039 -11.971 36.162 1.00 92.31 200 THR A C 1
ATOM 1538 O O . THR A 1 200 ? -23.119 -11.521 36.537 1.00 92.31 200 THR A O 1
ATOM 1541 N N . GLY A 1 201 ? -21.944 -13.015 35.337 1.00 89.56 201 GLY A N 1
ATOM 1542 C CA . GLY A 1 201 ? -23.098 -13.652 34.700 1.00 89.56 201 GLY A CA 1
ATOM 1543 C C . GLY A 1 201 ? -23.475 -13.064 33.339 1.00 89.56 201 GLY A C 1
ATOM 1544 O O . GLY A 1 201 ? -24.449 -13.550 32.763 1.00 89.56 201 GLY A O 1
ATOM 1545 N N . ALA A 1 202 ? -22.713 -12.090 32.834 1.00 93.38 202 ALA A N 1
ATOM 1546 C CA . ALA A 1 202 ? -22.841 -11.574 31.478 1.00 93.38 202 ALA A CA 1
ATOM 1547 C C . ALA A 1 202 ? -22.322 -12.582 30.441 1.00 93.38 202 ALA A C 1
ATOM 1549 O O . ALA A 1 202 ? -21.552 -13.500 30.751 1.00 93.38 202 ALA A O 1
ATOM 1550 N N . ALA A 1 203 ? -22.805 -12.432 29.209 1.00 93.50 203 ALA A N 1
ATOM 1551 C CA . ALA A 1 203 ? -22.395 -13.237 28.059 1.00 93.50 203 ALA A CA 1
ATOM 1552 C C . ALA A 1 203 ? -21.511 -12.462 27.069 1.00 93.50 203 ALA A C 1
ATOM 1554 O O . ALA A 1 203 ? -20.935 -13.084 26.177 1.00 93.50 203 ALA A O 1
ATOM 1555 N N . VAL A 1 204 ? -21.431 -11.143 27.232 1.00 95.88 204 VAL A N 1
ATOM 1556 C CA . VAL A 1 204 ? -20.677 -10.193 26.411 1.00 95.88 204 VAL A CA 1
ATOM 1557 C C . VAL A 1 204 ? -19.755 -9.375 27.318 1.00 95.88 204 VAL A C 1
ATOM 1559 O O . VAL A 1 204 ? -19.913 -9.419 28.544 1.00 95.88 204 VAL A O 1
ATOM 1562 N N . ALA A 1 205 ? -18.753 -8.739 26.711 1.00 97.44 205 ALA A N 1
ATOM 1563 C CA . ALA A 1 205 ? -17.816 -7.849 27.392 1.00 97.44 205 ALA A CA 1
ATOM 1564 C C . ALA A 1 205 ? -18.549 -6.672 28.043 1.00 97.44 205 ALA A C 1
ATOM 1566 O O . ALA A 1 205 ? -19.677 -6.386 27.656 1.00 97.44 205 ALA A O 1
ATOM 1567 N N . ARG A 1 206 ? -17.917 -6.049 29.043 1.00 97.38 206 ARG A N 1
ATOM 1568 C CA . ARG A 1 206 ? -18.490 -4.911 29.780 1.00 97.38 206 ARG A CA 1
ATOM 1569 C C . ARG A 1 206 ? -18.929 -3.792 28.839 1.00 97.38 206 ARG A C 1
ATOM 1571 O O . ARG A 1 206 ? -20.114 -3.534 28.836 1.00 97.38 206 ARG A O 1
ATOM 1578 N N . PHE A 1 207 ? -18.038 -3.370 27.942 1.00 97.56 207 PHE A N 1
ATOM 1579 C CA . PHE A 1 207 ? -18.286 -2.332 26.935 1.00 97.56 207 PHE A CA 1
ATOM 1580 C C . PHE A 1 207 ? -19.331 -2.660 25.858 1.00 97.56 207 PHE A C 1
ATOM 1582 O O . PHE A 1 207 ? -19.544 -1.896 24.933 1.00 97.56 207 PHE A O 1
ATOM 1589 N N . LEU A 1 208 ? -19.951 -3.839 25.929 1.00 97.88 208 LEU A N 1
ATOM 1590 C CA . LEU A 1 208 ? -21.022 -4.263 25.026 1.00 97.88 208 LEU A CA 1
ATOM 1591 C C . LEU A 1 208 ? -22.292 -4.627 25.825 1.00 97.88 208 LEU A C 1
ATOM 1593 O O . LEU A 1 208 ? -23.137 -5.387 25.331 1.00 97.88 208 LEU A O 1
ATOM 1597 N N . ASP A 1 209 ? -22.397 -4.199 27.088 1.00 97.50 209 ASP A N 1
ATOM 1598 C CA . ASP A 1 209 ? -23.458 -4.536 28.042 1.00 97.50 209 ASP A CA 1
ATOM 1599 C C . ASP A 1 209 ? -23.987 -3.272 28.737 1.00 97.50 209 ASP A C 1
ATOM 1601 O O . ASP A 1 209 ? -23.596 -2.965 29.865 1.00 97.50 209 ASP A O 1
ATOM 1605 N N . ASP A 1 210 ? -25.022 -2.675 28.129 1.00 96.94 210 ASP A N 1
ATOM 1606 C CA . ASP A 1 210 ? -25.745 -1.462 28.567 1.00 96.94 210 ASP A CA 1
ATOM 1607 C C . ASP A 1 210 ? -26.272 -1.471 30.024 1.00 96.94 210 ASP A C 1
ATOM 1609 O O . ASP A 1 210 ? -26.895 -0.518 30.517 1.00 96.94 210 ASP A O 1
ATOM 1613 N N . THR A 1 211 ? -26.099 -2.584 30.738 1.00 96.38 211 THR A N 1
ATOM 1614 C CA . THR A 1 211 ? -26.482 -2.759 32.133 1.00 96.38 211 THR A CA 1
ATOM 1615 C C . THR A 1 211 ? -25.324 -2.614 33.130 1.00 96.38 211 THR A C 1
ATOM 1617 O O . THR A 1 211 ? -25.587 -2.709 34.343 1.00 96.38 211 THR A O 1
ATOM 1620 N N . VAL A 1 212 ? -24.079 -2.385 32.681 1.00 94.75 212 VAL A N 1
ATOM 1621 C CA . VAL A 1 212 ? -22.857 -2.475 33.506 1.00 94.75 212 VAL A CA 1
ATOM 1622 C C . VAL A 1 212 ? -21.905 -1.271 33.366 1.00 94.75 212 VAL A C 1
ATOM 1624 O O . VAL A 1 212 ? -20.772 -1.396 32.931 1.00 94.75 212 VAL A O 1
ATOM 1627 N N . SER A 1 213 ? -22.255 -0.165 34.019 1.00 96.19 213 SER A N 1
ATOM 1628 C CA . SER A 1 213 ? -21.501 1.099 33.929 1.00 96.19 213 SER A CA 1
ATOM 1629 C C . SER A 1 213 ? -20.342 1.255 34.940 1.00 96.19 213 SER A C 1
ATOM 1631 O O . SER A 1 213 ? -20.226 2.279 35.635 1.00 96.19 213 SER A O 1
ATOM 1633 N N . ASP A 1 214 ? -19.557 0.201 35.182 1.00 95.50 214 ASP A N 1
ATOM 1634 C CA . ASP A 1 214 ? -18.442 0.242 36.144 1.00 95.50 214 ASP A CA 1
ATOM 1635 C C . ASP A 1 214 ? -17.202 0.908 35.518 1.00 95.50 214 ASP A C 1
ATOM 1637 O O . ASP A 1 214 ? -16.626 0.404 34.567 1.00 95.50 214 ASP A O 1
ATOM 1641 N N . THR A 1 215 ? -16.702 1.992 36.119 1.00 97.38 215 THR A N 1
ATOM 1642 C CA . THR A 1 215 ? -15.488 2.675 35.634 1.00 97.38 215 THR A CA 1
ATOM 1643 C C . THR A 1 215 ? -14.208 2.171 36.311 1.00 97.38 215 THR A C 1
ATOM 1645 O O . THR A 1 215 ? -14.088 2.176 37.545 1.00 97.38 215 THR A O 1
ATOM 1648 N N . TYR A 1 216 ? -13.187 1.877 35.509 1.00 96.56 216 TYR A N 1
ATOM 1649 C CA . TYR A 1 216 ? -11.861 1.427 35.923 1.00 96.56 216 TYR A CA 1
ATOM 1650 C C . TYR A 1 216 ? -10.756 2.422 35.541 1.00 96.56 216 TYR A C 1
ATOM 1652 O O . TYR A 1 216 ? -10.927 3.349 34.752 1.00 96.56 216 TYR A O 1
ATOM 1660 N N . ALA A 1 217 ? -9.600 2.292 36.196 1.00 94.00 217 ALA A N 1
ATOM 1661 C CA . ALA A 1 217 ? -8.453 3.154 35.935 1.00 94.00 217 ALA A CA 1
ATOM 1662 C C . ALA A 1 217 ? -7.566 2.527 34.858 1.00 94.00 217 ALA A C 1
ATOM 1664 O O . ALA A 1 217 ? -6.874 1.547 35.139 1.00 94.00 217 ALA A O 1
ATOM 1665 N N . VAL A 1 218 ? -7.528 3.149 33.682 1.00 91.56 218 VAL A N 1
ATOM 1666 C CA . VAL A 1 218 ? -6.748 2.659 32.544 1.00 91.56 218 VAL A CA 1
ATOM 1667 C C . VAL A 1 218 ? -5.469 3.466 32.362 1.00 91.56 218 VAL A C 1
ATOM 1669 O O . VAL A 1 218 ? -5.439 4.697 32.433 1.00 91.56 218 VAL A O 1
ATOM 1672 N N . THR A 1 219 ? -4.366 2.740 32.208 1.00 91.19 219 THR A N 1
ATOM 1673 C CA . THR A 1 219 ? -3.041 3.282 31.872 1.00 91.19 219 THR A CA 1
ATOM 1674 C C . THR A 1 219 ? -2.434 2.591 30.660 1.00 91.19 219 THR A C 1
ATOM 1676 O O . THR A 1 219 ? -1.308 2.918 30.281 1.00 91.19 219 THR A O 1
ATOM 1679 N N . PHE A 1 220 ? -3.116 1.575 30.133 1.00 89.62 220 PHE A N 1
ATOM 1680 C CA . PHE A 1 220 ? -2.781 0.979 28.858 1.00 89.62 220 PHE A CA 1
ATOM 1681 C C . PHE A 1 220 ? -2.911 2.036 27.756 1.00 89.62 220 PHE A C 1
ATOM 1683 O O . PHE A 1 220 ? -3.749 2.928 27.838 1.00 89.62 220 PHE A O 1
ATOM 1690 N N . VAL A 1 221 ? -2.005 1.978 26.784 1.00 83.19 221 VAL A N 1
ATOM 1691 C CA . VAL A 1 221 ? -2.019 2.830 25.595 1.00 83.19 221 VAL A CA 1
ATOM 1692 C C . VAL A 1 221 ? -1.610 1.942 24.436 1.00 83.19 221 VAL A C 1
ATOM 1694 O O . VAL A 1 221 ? -0.526 1.338 24.476 1.00 83.19 221 VAL A O 1
ATOM 1697 N N . ARG A 1 222 ? -2.459 1.865 23.416 1.00 85.12 222 ARG A N 1
ATOM 1698 C CA . ARG A 1 222 ? -2.158 1.170 22.171 1.00 85.12 222 ARG A CA 1
ATOM 1699 C C . ARG A 1 222 ? -1.307 2.078 21.274 1.00 85.12 222 ARG A C 1
ATOM 1701 O O . ARG A 1 222 ? -1.637 3.243 21.093 1.00 85.12 222 ARG A O 1
ATOM 1708 N N . PRO A 1 223 ? -0.152 1.614 20.769 1.00 88.12 223 PRO A N 1
ATOM 1709 C CA . PRO A 1 223 ? 0.577 2.373 19.769 1.00 88.12 223 PRO A CA 1
ATOM 1710 C C . PRO A 1 223 ? -0.117 2.216 18.418 1.00 88.12 223 PRO A C 1
ATOM 1712 O O . PRO A 1 223 ? -0.284 1.090 17.951 1.00 88.12 223 PRO A O 1
ATOM 1715 N N . ASN A 1 224 ? -0.420 3.336 17.783 1.00 90.12 224 ASN A N 1
ATOM 1716 C CA . ASN A 1 224 ? -0.916 3.351 16.423 1.00 90.12 224 ASN A CA 1
ATOM 1717 C C . ASN A 1 224 ? 0.185 2.946 15.407 1.00 90.12 224 ASN A C 1
ATOM 1719 O O . ASN A 1 224 ? 1.380 3.230 15.599 1.00 90.12 224 ASN A O 1
ATOM 1723 N N . ALA A 1 225 ? -0.202 2.250 14.338 1.00 89.31 225 ALA A N 1
ATOM 1724 C CA . ALA A 1 225 ? 0.666 1.845 13.243 1.00 89.31 225 ALA A CA 1
ATOM 1725 C C . ALA A 1 225 ? -0.095 1.793 11.912 1.00 89.31 225 ALA A C 1
ATOM 1727 O O . ALA A 1 225 ? -1.120 1.138 11.814 1.00 89.31 225 ALA A O 1
ATOM 1728 N N . PHE A 1 226 ? 0.509 2.353 10.860 1.00 94.19 226 PHE A N 1
ATOM 1729 C CA . PHE A 1 226 ? -0.003 2.251 9.495 1.00 94.19 226 PHE A CA 1
ATOM 1730 C C . PHE A 1 226 ? 1.057 1.779 8.500 1.00 94.19 226 PHE A C 1
ATOM 1732 O O . PHE A 1 226 ? 2.267 1.796 8.770 1.00 94.19 226 PHE A O 1
ATOM 1739 N N . ARG A 1 227 ? 0.606 1.367 7.315 1.00 94.06 227 ARG A N 1
ATOM 1740 C CA . ARG A 1 227 ? 1.441 0.943 6.194 1.00 94.06 227 ARG A CA 1
ATOM 1741 C C . ARG A 1 227 ? 1.340 1.947 5.050 1.00 94.06 227 ARG A C 1
ATOM 1743 O O . ARG A 1 227 ? 0.257 2.327 4.633 1.00 94.06 227 ARG A O 1
ATOM 1750 N N . ARG A 1 228 ? 2.488 2.324 4.483 1.00 94.31 228 ARG A N 1
ATOM 1751 C CA . ARG A 1 228 ? 2.555 3.093 3.234 1.00 94.31 228 ARG A CA 1
ATOM 1752 C C . ARG A 1 228 ? 2.904 2.169 2.075 1.00 94.31 228 ARG A C 1
ATOM 1754 O O . ARG A 1 228 ? 3.942 1.519 2.111 1.00 94.31 228 ARG A O 1
ATOM 1761 N N . THR A 1 229 ? 2.083 2.149 1.033 1.00 95.25 229 THR A N 1
ATOM 1762 C CA . THR A 1 229 ? 2.356 1.422 -0.214 1.00 95.25 229 THR A CA 1
ATOM 1763 C C . THR A 1 229 ? 2.737 2.410 -1.307 1.00 95.25 229 THR A C 1
ATOM 1765 O O . THR A 1 229 ? 1.965 3.305 -1.640 1.00 95.25 229 THR A O 1
ATOM 1768 N N . PHE A 1 230 ? 3.921 2.251 -1.890 1.00 96.88 230 PHE A N 1
ATOM 1769 C CA . PHE A 1 230 ? 4.415 3.062 -2.999 1.00 96.88 230 PHE A CA 1
ATOM 1770 C C . PHE A 1 230 ? 4.175 2.354 -4.332 1.00 96.88 230 PHE A C 1
ATOM 1772 O O . PHE A 1 230 ? 4.461 1.167 -4.475 1.00 96.88 230 PHE A O 1
ATOM 1779 N N . ARG A 1 231 ? 3.726 3.105 -5.340 1.00 97.81 231 ARG A N 1
ATOM 1780 C CA . ARG A 1 231 ? 3.567 2.654 -6.729 1.00 97.81 231 ARG A CA 1
ATOM 1781 C C . ARG A 1 231 ? 4.271 3.627 -7.666 1.00 97.81 231 ARG A C 1
ATOM 1783 O O . ARG A 1 231 ? 4.014 4.829 -7.622 1.00 97.81 231 ARG A O 1
ATOM 1790 N N . ILE A 1 232 ? 5.137 3.111 -8.532 1.00 98.19 232 ILE A N 1
ATOM 1791 C CA . ILE A 1 232 ? 5.898 3.903 -9.502 1.00 98.19 232 ILE A CA 1
ATOM 1792 C C . ILE A 1 232 ? 5.561 3.414 -10.900 1.00 98.19 232 ILE A C 1
ATOM 1794 O O . ILE A 1 232 ? 6.032 2.356 -11.317 1.00 98.19 232 ILE A O 1
ATOM 1798 N N . ASN A 1 233 ? 4.770 4.192 -11.634 1.00 98.38 233 ASN A N 1
ATOM 1799 C CA . ASN A 1 233 ? 4.504 3.929 -13.044 1.00 98.38 233 ASN A CA 1
ATOM 1800 C C . ASN A 1 233 ? 5.617 4.544 -13.897 1.00 98.38 233 ASN A C 1
ATOM 1802 O O . ASN A 1 233 ? 5.915 5.737 -13.778 1.00 98.38 233 ASN A O 1
ATOM 1806 N N . VAL A 1 234 ? 6.215 3.735 -14.770 1.00 98.44 234 VAL A N 1
ATOM 1807 C CA . VAL A 1 234 ? 7.283 4.161 -15.670 1.00 98.44 234 VAL A CA 1
ATOM 1808 C C . VAL A 1 234 ? 6.803 4.133 -17.115 1.00 98.44 234 VAL A C 1
ATOM 1810 O O . VAL A 1 234 ? 6.469 3.087 -17.676 1.00 98.44 234 VAL A O 1
ATOM 1813 N N . THR A 1 235 ? 6.836 5.299 -17.753 1.00 97.75 235 THR A N 1
ATOM 1814 C CA . THR A 1 235 ? 6.578 5.462 -19.185 1.00 97.75 235 THR A CA 1
ATOM 1815 C C . THR A 1 235 ? 7.831 5.986 -19.869 1.00 97.75 235 THR A C 1
ATOM 1817 O O . THR A 1 235 ? 8.437 6.956 -19.426 1.00 97.75 235 THR A O 1
ATOM 1820 N N . LEU A 1 236 ? 8.203 5.365 -20.978 1.00 96.75 236 LEU A N 1
ATOM 1821 C CA . LEU A 1 236 ? 9.282 5.805 -21.842 1.00 96.75 236 LEU A CA 1
ATOM 1822 C C . LEU A 1 236 ? 8.716 6.568 -23.044 1.00 96.75 236 LEU A C 1
ATOM 1824 O O . LEU A 1 236 ? 7.716 6.144 -23.623 1.00 96.75 236 LEU A O 1
ATOM 1828 N N . GLU A 1 237 ? 9.352 7.665 -23.438 1.00 95.69 237 GLU A N 1
ATOM 1829 C CA . GLU A 1 237 ? 8.941 8.489 -24.583 1.00 95.69 237 GLU A CA 1
ATOM 1830 C C . GLU A 1 237 ? 10.116 8.758 -25.526 1.00 95.69 237 GLU A C 1
ATOM 1832 O O . GLU A 1 237 ? 11.281 8.753 -25.113 1.00 95.69 237 GLU A O 1
ATOM 1837 N N . ASP A 1 238 ? 9.791 8.952 -26.808 1.00 93.81 238 ASP A N 1
ATOM 1838 C CA . ASP A 1 238 ? 10.743 9.241 -27.889 1.00 93.81 238 ASP A CA 1
ATOM 1839 C C . ASP A 1 238 ? 11.948 8.279 -27.915 1.00 93.81 238 ASP A C 1
ATOM 1841 O O . ASP A 1 238 ? 13.102 8.680 -28.106 1.00 93.81 238 ASP A O 1
ATOM 1845 N N . ILE A 1 239 ? 11.681 6.989 -27.686 1.00 92.56 239 ILE A N 1
ATOM 1846 C CA . ILE A 1 239 ? 12.721 5.965 -27.588 1.00 92.56 239 ILE A CA 1
ATOM 1847 C C . ILE A 1 239 ? 13.205 5.588 -28.981 1.00 92.56 239 ILE A C 1
ATOM 1849 O O . ILE A 1 239 ? 12.434 5.106 -29.816 1.00 92.56 239 ILE A O 1
ATOM 1853 N N . ASP A 1 240 ? 14.512 5.732 -29.187 1.00 89.25 240 ASP A N 1
ATOM 1854 C CA . ASP A 1 240 ? 15.201 5.255 -30.383 1.00 89.25 240 ASP A CA 1
ATOM 1855 C C . ASP A 1 240 ? 15.942 3.952 -30.078 1.00 89.25 240 ASP A C 1
ATOM 1857 O O . ASP A 1 240 ? 17.098 3.948 -29.641 1.00 89.25 240 ASP A O 1
ATOM 1861 N N . LEU A 1 241 ? 15.248 2.831 -30.272 1.00 85.31 241 LEU A N 1
ATOM 1862 C CA . LEU A 1 241 ? 15.808 1.490 -30.194 1.00 85.31 241 LEU A CA 1
ATOM 1863 C C . LEU A 1 241 ? 15.921 0.936 -31.617 1.00 85.31 241 LEU A C 1
ATOM 1865 O O . LEU A 1 241 ? 14.992 1.029 -32.414 1.00 85.31 241 LEU A O 1
ATOM 1869 N N . THR A 1 242 ? 17.035 0.288 -31.955 1.00 79.62 242 THR A N 1
ATOM 1870 C CA . THR A 1 242 ? 17.322 -0.116 -33.349 1.00 79.62 242 THR A CA 1
ATOM 1871 C C . THR A 1 242 ? 16.253 -1.031 -33.969 1.00 79.62 242 THR A C 1
ATOM 1873 O O . THR A 1 242 ? 16.097 -1.072 -35.187 1.00 79.62 242 THR A O 1
ATOM 1876 N N . ILE A 1 243 ? 15.520 -1.769 -33.133 1.00 77.75 243 ILE A N 1
ATOM 1877 C CA . ILE A 1 243 ? 14.426 -2.666 -33.534 1.00 77.75 243 ILE A CA 1
ATOM 1878 C C . ILE A 1 243 ? 13.028 -2.075 -33.289 1.00 77.75 243 ILE A C 1
ATOM 1880 O O . ILE A 1 243 ? 12.037 -2.665 -33.718 1.00 77.75 243 ILE A O 1
ATOM 1884 N N . LEU A 1 244 ? 12.936 -0.941 -32.590 1.00 71.62 244 LEU A N 1
ATOM 1885 C CA . LEU A 1 244 ? 11.688 -0.314 -32.173 1.00 71.62 244 LEU A CA 1
ATOM 1886 C C . LEU A 1 244 ? 11.899 1.194 -31.970 1.00 71.62 244 LEU A C 1
ATOM 1888 O O . LEU A 1 244 ? 12.508 1.609 -30.990 1.00 71.62 244 LEU A O 1
ATOM 1892 N N . ALA A 1 245 ? 11.327 2.003 -32.857 1.00 72.69 245 ALA A N 1
ATOM 1893 C CA . ALA A 1 245 ? 11.102 3.419 -32.592 1.00 72.69 245 ALA A CA 1
ATOM 1894 C C . ALA A 1 245 ? 9.650 3.587 -32.135 1.00 72.69 245 ALA A C 1
ATOM 1896 O O . ALA A 1 245 ? 8.733 3.127 -32.824 1.00 72.69 245 ALA A O 1
ATOM 1897 N N . THR A 1 246 ? 9.439 4.195 -30.970 1.00 77.44 246 THR A N 1
ATOM 1898 C CA . THR A 1 246 ? 8.096 4.425 -30.427 1.00 77.44 246 THR A CA 1
ATOM 1899 C C . THR A 1 246 ? 8.029 5.765 -29.714 1.00 77.44 246 THR A C 1
ATOM 1901 O O . THR A 1 246 ? 8.903 6.093 -28.914 1.00 77.44 246 THR A O 1
ATOM 1904 N N . ASP A 1 247 ? 6.965 6.517 -29.991 1.00 83.38 247 ASP A N 1
ATOM 1905 C CA . ASP A 1 247 ? 6.729 7.825 -29.373 1.00 83.38 247 ASP A CA 1
ATOM 1906 C C . ASP A 1 247 ? 6.430 7.673 -27.875 1.00 83.38 247 ASP A C 1
ATOM 1908 O O . ASP A 1 247 ? 6.793 8.522 -27.068 1.00 83.38 247 ASP A O 1
ATOM 1912 N N . ARG A 1 248 ? 5.781 6.565 -27.491 1.00 92.88 248 ARG A N 1
ATOM 1913 C CA . ARG A 1 248 ? 5.429 6.257 -26.102 1.00 92.88 248 ARG A CA 1
ATOM 1914 C C . ARG A 1 248 ? 5.410 4.752 -25.858 1.00 92.88 248 ARG A C 1
ATOM 1916 O O . ARG A 1 248 ? 4.891 3.992 -26.677 1.00 92.88 248 ARG A O 1
ATOM 1923 N N . PHE A 1 249 ? 5.955 4.319 -24.730 1.00 92.88 249 PHE A N 1
ATOM 1924 C CA . PHE A 1 249 ? 6.012 2.926 -24.307 1.00 92.88 249 PHE A CA 1
ATOM 1925 C C . PHE A 1 249 ? 5.840 2.829 -22.794 1.00 92.88 249 PHE A C 1
ATOM 1927 O O . PHE A 1 249 ? 6.629 3.375 -22.035 1.00 92.88 249 PHE A O 1
ATOM 1934 N N . GLU A 1 250 ? 4.801 2.138 -22.348 1.00 94.94 250 GLU A N 1
ATOM 1935 C CA . GLU A 1 250 ? 4.606 1.854 -20.928 1.00 94.94 250 GLU A CA 1
ATOM 1936 C C . GLU A 1 250 ? 5.520 0.694 -20.528 1.00 94.94 250 GLU A C 1
ATOM 1938 O O . GLU A 1 250 ? 5.329 -0.423 -21.012 1.00 94.94 250 GLU A O 1
ATOM 1943 N N . LEU A 1 251 ? 6.519 0.982 -19.689 1.00 96.31 251 LEU A N 1
ATOM 1944 C CA . LEU A 1 251 ? 7.463 -0.020 -19.203 1.00 96.31 251 LEU A CA 1
ATOM 1945 C C . LEU A 1 251 ? 6.801 -0.898 -18.139 1.00 96.31 251 LEU A C 1
ATOM 1947 O O . LEU A 1 251 ? 6.887 -2.114 -18.236 1.00 96.31 251 LEU A O 1
ATOM 1951 N N . GLY A 1 252 ? 6.112 -0.281 -17.178 1.00 97.75 252 GLY A N 1
ATOM 1952 C CA . GLY A 1 252 ? 5.325 -0.979 -16.165 1.00 97.75 252 GLY A CA 1
ATOM 1953 C C . GLY A 1 252 ? 5.254 -0.236 -14.837 1.00 97.75 252 GLY A C 1
ATOM 1954 O O . GLY A 1 252 ? 5.577 0.953 -14.769 1.00 97.75 252 GLY A O 1
ATOM 1955 N N . THR A 1 253 ? 4.839 -0.947 -13.792 1.00 98.31 253 THR A N 1
ATOM 1956 C CA . THR A 1 253 ? 4.680 -0.426 -12.432 1.00 98.31 253 THR A CA 1
ATOM 1957 C C . THR A 1 253 ? 5.564 -1.194 -11.455 1.00 98.31 253 THR A C 1
ATOM 1959 O O . THR A 1 253 ? 5.544 -2.419 -11.446 1.00 98.31 253 THR A O 1
ATOM 1962 N N . TYR A 1 254 ? 6.319 -0.480 -10.619 1.00 98.06 254 TYR A N 1
ATOM 1963 C CA . TYR A 1 254 ? 6.996 -1.043 -9.445 1.00 98.06 254 TYR A CA 1
ATOM 1964 C C . TYR A 1 254 ? 6.183 -0.720 -8.191 1.00 98.06 254 TYR A C 1
ATOM 1966 O O . TYR A 1 254 ? 5.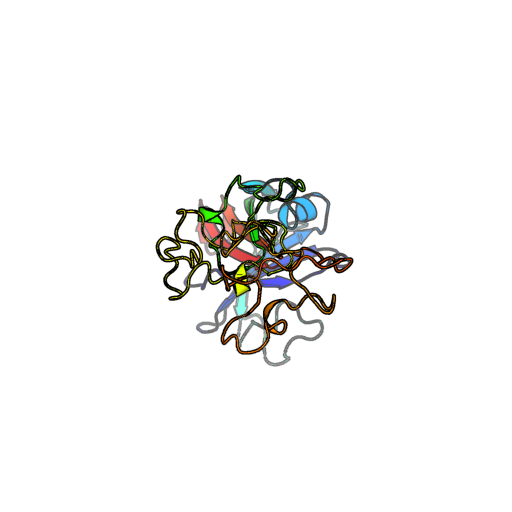892 0.453 -7.951 1.00 98.06 254 TYR A O 1
ATOM 1974 N N . GLU A 1 255 ? 5.819 -1.735 -7.409 1.00 97.62 255 GLU A N 1
ATOM 1975 C CA . GLU A 1 255 ? 5.070 -1.591 -6.156 1.00 97.62 255 GLU A CA 1
ATOM 1976 C C . GLU A 1 255 ? 5.876 -2.155 -4.982 1.00 97.62 255 GLU A C 1
ATOM 1978 O O . GLU A 1 255 ? 6.464 -3.233 -5.088 1.00 97.62 255 GLU A O 1
ATOM 1983 N N . TYR A 1 256 ? 5.923 -1.417 -3.872 1.00 96.19 256 TYR A N 1
ATOM 1984 C CA . TYR A 1 256 ? 6.615 -1.827 -2.650 1.00 96.19 256 TYR A CA 1
ATOM 1985 C C . TYR A 1 256 ? 6.066 -1.093 -1.416 1.00 96.19 256 TYR A C 1
ATOM 1987 O O . TYR A 1 256 ? 5.225 -0.204 -1.540 1.00 96.19 256 TYR A O 1
ATOM 1995 N N . PHE A 1 257 ? 6.525 -1.490 -0.231 1.00 92.06 257 PHE A N 1
ATOM 1996 C CA . PHE A 1 257 ? 6.103 -0.974 1.074 1.00 92.06 257 PHE A CA 1
ATOM 1997 C C . PHE A 1 257 ? 7.298 -0.482 1.896 1.00 92.06 257 PHE A C 1
ATOM 1999 O O . PHE A 1 257 ? 8.423 -0.980 1.646 1.00 92.06 257 PHE A O 1
#

Foldseek 3Di:
DDWPQAWDWADDLPDQKIKTKTFDVVVTKMKIWIAGNDPLVCCLFPPPDFFDKDKDKDAVPHIKIKIWTKPGHCPQPPRDPDHDPRIDTPDIWIWRIWMKMKTKGKDKALPLLAPCVVQPPDQLCVPPQGPRQFQQRNQQLQGSNNQCCPVPSPNDSCPADQLCPPRQ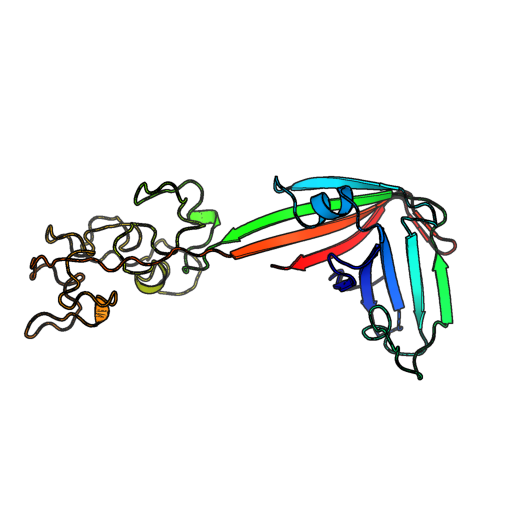HPSNAQQRNPLPAGNNFQPAPQPSCQQVAADDPDPGGQSNDSVHRDGHDHPDGDDTGMDMKMKMWIKIAQTHIPVDGDRIDGSHMHIDD

pLDDT: mean 94.34, std 4.72, range [68.56, 98.62]

Mean predicted aligned error: 5.36 Å

Sequence (257 aa):
MDFDKNLTLCGDSNTPNYILYDTKNDPSESLTLLFPNNTQAQTILNPENSGNMETMTINKSSVRFIYRTYNGDPNDYICEDIPDANVSVNENFEAEIGTANFISTFEDDDNDGVPTALEFDGDTDGDGIPNYKDSDDDGDNVPTLNEKPDPNDDGDISDAQDTDGDGIPDYLDNDDDGDGTPTRLEDENNNGNLFDDLATGAAVARFLDDTVSDTYAVTFVRPNAFRRTFRINVTLEDIDLTILATDRFELGTYEYF

Radius of gyration: 26.36 Å; Cα contacts (8 Å, |Δi|>4): 579; chains: 1; bounding box: 55×36×70 Å

Solvent-accessible surface area (backbone atoms only — not comparable to full-atom values): 14155 Å² total; per-residue (Å²): 132,94,66,88,36,62,33,46,76,36,66,58,99,84,39,71,42,35,33,43,31,36,64,39,69,85,73,20,30,38,43,38,40,36,34,52,58,45,75,67,44,46,46,51,72,62,51,93,52,68,65,44,75,48,77,47,66,34,59,66,69,66,22,34,44,38,40,37,32,38,76,34,71,47,76,68,44,76,73,46,97,74,48,56,88,83,44,49,76,73,46,82,46,57,31,65,38,30,36,42,37,36,38,20,34,61,48,62,36,34,79,33,65,66,59,47,89,79,33,66,93,39,45,72,52,65,86,80,56,41,28,34,43,31,32,34,30,29,66,33,64,61,40,23,54,78,40,30,43,40,76,80,76,80,86,61,56,89,67,28,38,42,74,57,66,86,81,56,38,29,45,65,33,46,36,29,26,65,58,80,48,45,33,44,27,32,30,76,82,46,79,66,58,47,80,76,30,57,50,97,89,55,93,48,26,29,49,67,35,62,87,52,69,63,82,39,80,62,79,64,78,81,82,72,53,58,44,55,40,37,38,34,41,34,37,36,30,56,31,42,28,96,91,49,74,42,70,65,45,79,64,29,36,36,72,52,111

Secondary structure (DSSP, 8-state):
-----B-EEE--TTSSEEEEEEEEETTEEEEEEEEE-SHHHHHHHS-SSTTEEEEEEE-SSSSEEEEEEESS--GGGSS-SS--TT--EEEEEE-SSEEEEEEEEEEEE--SSS-HHHHTT--SS-SSS-GGG-SSTTSSSS-GGGS-SSTTSSS-GGG---SS-SSS-GGG-SSTT-SSS-GGG--SSSSS-GGG---TT-SS-GGG-TT----------PPP--EEEEEEEEEEEEEEETTEEEEEEEEEEEEE-